Protein AF-A0A956THJ1-F1 (afdb_monomer_lite)

pLDDT: mean 78.13, std 21.38, range [30.25, 98.75]

Secondary structure (DSSP, 8-state):
--HHHHHHHHHHHHHHHHHHHHHHHHHHHHHHHHHH-GGGSTHHHHTTSPP----HHHHHHHHHHHHH----------HHHHHHHHHHHHHH-TT-HHHHHHHHHHH-HHHHHHHHHHHHHHHHHHHHHHHHHHHHHHHHHHHHHHHHHHHHHTT-----HHHHHHHHHTT--HHHHHHHHHTHHHHHHHSHHHHHHHHHHHHTT--HHHHHH--EEEEEETTEEEEEEE---HHHHHGGGGGGT-TT-TTT-TTHHHHHHHHH-TTEEEEEEE-TT--EEEEEEEEEBTTSEEEEEEEEESSTTHHHHHHHHHHHHHHHTTPEEESS--BPP-S---

Sequence (338 aa):
MDNLTRSAFHKEAFSLSLLAELKEPAAQLLSVVGELFPSTGLSRDLASLPPAVGGLEELMHLREWQGKSALPARLEPDDAGEMAYLRKLIADQPDKAELKARLARLEDPSRQERLARAAARRQAKYLVQALERERRACLELARERACQRLLARLNGPREDPRRVARLLGVGLELPPLFERLRNFANWRQQAPHNRAWLAQAAGRGLRVGAWLEGLEEKVEIAGRSLTLRVENDPWQIVEMGVPFDTCLSLEKGSCASSAVLNALEVNKRVVYGLDERGKIVVRKLLAATNSGGMLGYHTYSHLQGAELIVEEFCHRFAARCGLRPAGRGTPQQLEPIG

Structure (mmCIF, N/CA/C/O backbone):
data_AF-A0A956THJ1-F1
#
_entry.id   AF-A0A956THJ1-F1
#
loop_
_atom_site.group_PDB
_atom_site.id
_atom_site.type_symbol
_atom_site.label_atom_id
_atom_site.label_alt_id
_atom_site.label_comp_id
_atom_site.label_asym_id
_atom_site.label_entity_id
_atom_site.label_seq_id
_atom_site.pdbx_PDB_ins_code
_atom_site.Cartn_x
_atom_site.Cartn_y
_atom_site.Cartn_z
_atom_site.occupancy
_atom_site.B_iso_or_equiv
_atom_site.auth_seq_id
_atom_site.auth_comp_id
_atom_site.auth_asym_id
_atom_site.auth_atom_i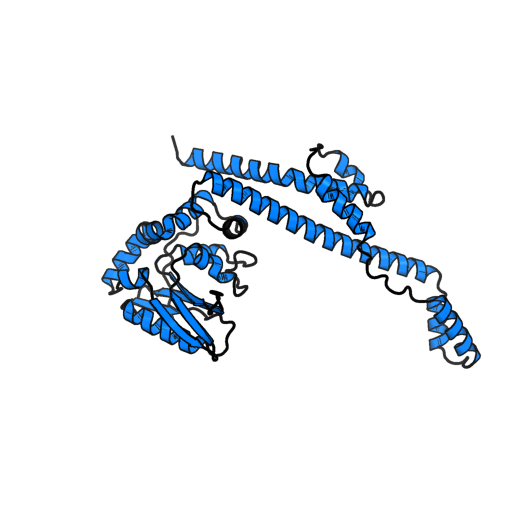d
_atom_site.pdbx_PDB_model_num
ATOM 1 N N . MET A 1 1 ? 19.744 19.100 29.371 1.00 42.16 1 MET A N 1
ATOM 2 C CA . MET A 1 1 ? 20.545 18.699 28.194 1.00 42.16 1 MET A CA 1
ATOM 3 C C . MET A 1 1 ? 19.585 18.112 27.182 1.00 42.16 1 MET A C 1
ATOM 5 O O . MET A 1 1 ? 18.996 17.071 27.447 1.00 42.16 1 MET A O 1
ATOM 9 N N . ASP A 1 2 ? 19.330 18.877 26.127 1.00 32.66 2 ASP A N 1
ATOM 10 C CA . ASP A 1 2 ? 18.110 18.809 25.324 1.00 32.66 2 ASP A CA 1
ATOM 11 C C . ASP A 1 2 ? 18.011 17.601 24.389 1.00 32.66 2 ASP A C 1
ATOM 13 O O . ASP A 1 2 ? 18.968 17.185 23.737 1.00 32.66 2 ASP A O 1
ATOM 17 N N . ASN A 1 3 ? 16.782 17.101 24.238 1.00 33.56 3 ASN A N 1
ATOM 18 C CA . ASN A 1 3 ? 16.415 16.094 23.236 1.00 33.56 3 ASN A CA 1
ATOM 19 C C . ASN A 1 3 ? 16.686 16.562 21.789 1.00 33.56 3 ASN A C 1
ATOM 21 O O . ASN A 1 3 ? 16.832 15.733 20.890 1.00 33.56 3 ASN A O 1
ATOM 25 N N . LEU A 1 4 ? 16.810 17.874 21.563 1.00 30.69 4 LEU A N 1
ATOM 26 C CA . LEU A 1 4 ? 17.129 18.468 20.262 1.00 30.69 4 LEU A CA 1
ATOM 27 C C . LEU A 1 4 ? 18.585 18.213 19.836 1.00 30.69 4 LEU A C 1
ATOM 29 O O . LEU A 1 4 ? 18.829 17.902 18.671 1.00 30.69 4 LEU A O 1
ATOM 33 N N . THR A 1 5 ? 19.546 18.243 20.766 1.00 31.42 5 THR A N 1
ATOM 34 C CA . THR A 1 5 ? 20.965 17.979 20.460 1.00 31.42 5 THR A CA 1
ATOM 35 C C . THR A 1 5 ? 21.235 16.495 20.210 1.00 31.42 5 THR A C 1
ATOM 37 O O . THR A 1 5 ? 22.048 16.165 19.351 1.00 31.42 5 THR A O 1
ATOM 40 N N . ARG A 1 6 ? 20.497 15.585 20.867 1.00 36.19 6 ARG A N 1
ATOM 41 C CA . ARG A 1 6 ? 20.539 14.141 20.551 1.00 36.19 6 ARG A CA 1
ATOM 42 C C . ARG A 1 6 ? 19.973 13.825 19.164 1.00 36.19 6 ARG A C 1
ATOM 44 O O . ARG A 1 6 ? 20.545 13.004 18.455 1.00 36.19 6 ARG A O 1
ATOM 51 N N . S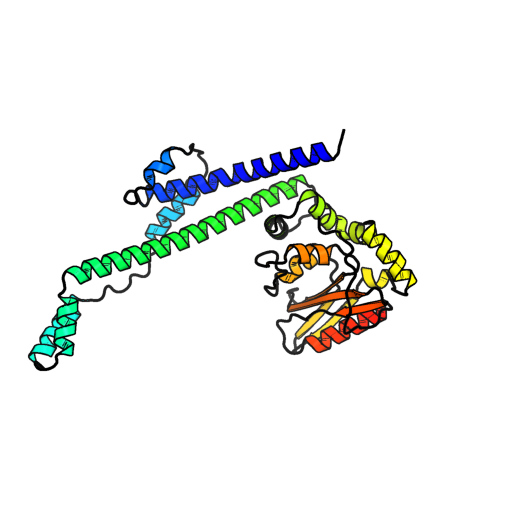ER A 1 7 ? 18.882 14.482 18.763 1.00 35.50 7 SER A N 1
ATOM 52 C CA . SER A 1 7 ? 18.264 14.276 17.444 1.00 35.50 7 SER A CA 1
ATOM 53 C C . SER A 1 7 ? 19.199 14.687 16.298 1.00 35.50 7 SER A C 1
ATOM 55 O O . SER A 1 7 ? 19.400 13.912 15.365 1.00 35.50 7 SER A O 1
ATOM 57 N N . ALA A 1 8 ? 19.855 15.849 16.404 1.00 30.25 8 ALA A N 1
ATOM 58 C CA . ALA A 1 8 ? 20.814 16.315 15.398 1.00 30.25 8 ALA A CA 1
ATOM 59 C C . ALA A 1 8 ? 22.043 15.392 15.270 1.00 30.25 8 ALA A C 1
ATOM 61 O O . ALA A 1 8 ? 22.441 15.047 14.159 1.00 30.25 8 ALA A O 1
ATOM 62 N N . PHE A 1 9 ? 22.579 14.903 16.396 1.00 32.50 9 PHE A N 1
ATOM 63 C CA . PHE A 1 9 ? 23.710 13.966 16.402 1.00 32.50 9 PHE A CA 1
ATOM 64 C C . PHE A 1 9 ? 23.361 12.617 15.755 1.00 32.50 9 PHE A C 1
ATOM 66 O O . PHE A 1 9 ? 24.166 12.038 15.026 1.00 32.50 9 PHE A O 1
ATOM 73 N N . HIS A 1 10 ? 22.141 12.118 15.979 1.00 40.22 10 HIS A N 1
ATOM 74 C CA . HIS A 1 10 ? 21.667 10.900 15.327 1.00 40.22 10 HIS A CA 1
ATOM 75 C C . HIS A 1 10 ? 21.413 11.096 13.825 1.00 40.22 10 HIS A C 1
ATOM 77 O O . HIS A 1 10 ? 21.654 10.158 13.068 1.00 40.22 10 HIS A O 1
ATOM 83 N N . LYS A 1 11 ? 20.998 12.292 13.377 1.00 39.38 11 LYS A N 1
ATOM 84 C CA . LYS A 1 11 ? 20.824 12.623 11.948 1.00 39.38 11 LYS A CA 1
ATOM 85 C C . LYS A 1 11 ? 22.144 12.579 11.177 1.00 39.38 11 LYS A C 1
ATOM 87 O O . LYS A 1 11 ? 22.208 11.927 10.135 1.00 39.38 11 LYS A O 1
ATOM 92 N N . GLU A 1 12 ? 23.198 13.212 11.693 1.00 35.94 12 GLU A N 1
ATOM 93 C CA . GLU A 1 12 ? 24.520 13.191 11.049 1.00 35.94 12 GLU A CA 1
ATOM 94 C C . GLU A 1 12 ? 25.158 11.803 11.094 1.00 35.94 12 GLU A C 1
ATOM 96 O O . GLU A 1 12 ? 25.624 11.313 10.067 1.00 35.94 12 GLU A O 1
ATOM 101 N N . ALA A 1 13 ? 25.106 11.113 12.237 1.00 40.09 13 ALA A N 1
ATOM 102 C CA . ALA A 1 13 ? 25.661 9.765 12.355 1.00 40.09 13 ALA A CA 1
ATOM 103 C C . ALA A 1 13 ? 24.935 8.743 11.456 1.00 40.09 13 ALA A C 1
ATOM 105 O O . ALA A 1 13 ? 25.578 7.870 10.872 1.00 40.09 13 ALA A O 1
ATOM 106 N N . PHE A 1 14 ? 23.610 8.860 11.302 1.00 41.25 14 PHE A N 1
ATOM 107 C CA . PHE A 1 14 ? 22.812 8.005 10.417 1.00 41.25 14 PHE A CA 1
ATOM 108 C C . PHE A 1 14 ? 23.128 8.259 8.939 1.00 41.25 14 PHE A C 1
ATOM 110 O O . PHE A 1 14 ? 23.386 7.313 8.196 1.00 41.25 14 PHE A O 1
ATOM 117 N N . SER A 1 15 ? 23.174 9.531 8.529 1.00 44.50 15 SER A N 1
ATOM 118 C CA . SER A 1 15 ? 23.486 9.912 7.148 1.00 44.50 15 SER A CA 1
ATOM 119 C C . SER A 1 15 ? 24.919 9.521 6.769 1.00 44.50 15 SER A C 1
ATOM 121 O O . SER A 1 15 ? 25.141 8.947 5.706 1.00 44.50 15 SER A O 1
ATOM 123 N N . LEU A 1 16 ? 25.893 9.717 7.667 1.00 42.22 16 LEU A N 1
ATOM 124 C CA . LEU A 1 16 ? 27.294 9.348 7.440 1.00 42.22 16 LEU A CA 1
ATOM 125 C C . LEU A 1 16 ? 27.525 7.832 7.430 1.00 42.22 16 LEU A C 1
ATOM 127 O O . LEU A 1 16 ? 28.300 7.357 6.605 1.00 42.22 16 LEU A O 1
ATOM 131 N N . SER A 1 17 ? 26.840 7.060 8.282 1.00 45.84 17 SER A N 1
ATOM 132 C CA . SER A 1 17 ? 26.933 5.592 8.272 1.00 45.84 17 SER A CA 1
ATOM 133 C C . SER A 1 17 ? 26.312 4.994 7.007 1.00 45.84 17 SER A C 1
ATOM 135 O O . SER A 1 17 ? 26.890 4.084 6.423 1.00 45.84 17 SER A O 1
ATOM 137 N N . LEU A 1 18 ? 25.168 5.519 6.552 1.00 42.56 18 LEU A N 1
ATOM 138 C CA . LEU A 1 18 ? 24.533 5.085 5.307 1.00 42.56 18 LEU A CA 1
ATOM 139 C C . LEU A 1 18 ? 25.385 5.481 4.088 1.00 42.56 18 LEU A C 1
ATOM 141 O O . LEU A 1 18 ? 25.607 4.669 3.197 1.00 42.56 18 LEU A O 1
ATOM 145 N N . LEU A 1 19 ? 25.923 6.706 4.066 1.00 43.09 19 LEU A N 1
ATOM 146 C CA . LEU A 1 19 ? 26.809 7.184 3.000 1.00 43.09 19 LEU A CA 1
ATOM 147 C C . LEU A 1 19 ? 28.144 6.429 2.954 1.00 43.09 19 LEU A C 1
ATOM 149 O O . LEU A 1 19 ? 28.651 6.184 1.863 1.00 43.09 19 LEU A O 1
ATOM 153 N N . ALA A 1 20 ? 28.717 6.045 4.098 1.00 52.34 20 ALA A N 1
ATOM 154 C CA . ALA A 1 20 ? 29.932 5.230 4.149 1.00 52.34 20 ALA A CA 1
ATOM 155 C C . ALA A 1 20 ? 29.700 3.826 3.566 1.00 52.34 20 ALA A C 1
ATOM 157 O O . ALA A 1 20 ? 30.529 3.340 2.804 1.00 52.34 20 ALA A O 1
ATOM 158 N N . GLU A 1 21 ? 28.545 3.218 3.842 1.00 48.38 21 GLU A N 1
ATOM 159 C CA . GLU A 1 21 ? 28.184 1.893 3.321 1.00 48.38 21 GLU A CA 1
ATOM 160 C C . GLU A 1 21 ? 27.757 1.914 1.842 1.00 48.38 21 GLU A C 1
ATOM 162 O O . GLU A 1 21 ? 27.889 0.911 1.147 1.00 48.38 21 GLU A O 1
ATOM 167 N N . LEU A 1 22 ? 27.289 3.058 1.331 1.00 43.38 22 LEU A N 1
ATOM 168 C CA . LEU A 1 22 ? 26.969 3.262 -0.089 1.00 43.38 22 LEU A CA 1
ATOM 169 C C . LEU A 1 22 ? 28.192 3.620 -0.951 1.00 43.38 22 LEU A C 1
ATOM 171 O O . LEU A 1 22 ? 28.144 3.454 -2.173 1.00 43.38 22 LEU A O 1
ATOM 175 N N . LYS A 1 23 ? 29.282 4.106 -0.342 1.00 50.75 23 LYS A N 1
ATOM 176 C CA . LYS A 1 23 ? 30.528 4.447 -1.050 1.00 50.75 23 LYS A CA 1
ATOM 177 C C . LYS A 1 23 ? 31.233 3.216 -1.617 1.00 50.75 23 LYS A C 1
ATOM 179 O O . LYS A 1 23 ? 31.744 3.296 -2.731 1.00 50.75 23 LYS A O 1
ATOM 184 N N . GLU A 1 24 ? 31.228 2.091 -0.905 1.00 52.62 24 GLU A N 1
ATOM 185 C CA . GLU A 1 24 ? 31.913 0.876 -1.368 1.00 52.62 24 GLU A CA 1
ATOM 186 C C . GLU A 1 24 ? 31.278 0.254 -2.627 1.00 52.62 24 GLU A C 1
ATOM 188 O O . GLU A 1 24 ? 31.999 0.085 -3.613 1.00 52.62 24 GLU A O 1
ATOM 193 N N . PRO A 1 25 ? 29.952 0.002 -2.697 1.00 49.78 25 PRO A N 1
ATOM 194 C CA . PRO A 1 25 ? 29.342 -0.588 -3.890 1.00 49.78 25 PRO A CA 1
ATOM 195 C C . PRO A 1 25 ? 29.437 0.324 -5.119 1.00 49.78 25 PRO A C 1
ATOM 197 O O . PRO A 1 25 ? 29.614 -0.154 -6.237 1.00 49.78 25 PRO A O 1
ATOM 200 N N . ALA A 1 26 ? 29.337 1.645 -4.928 1.00 47.06 26 ALA A N 1
ATOM 201 C CA . ALA A 1 26 ? 29.428 2.617 -6.016 1.00 47.06 26 ALA A CA 1
ATOM 202 C C . ALA A 1 26 ? 30.852 2.723 -6.591 1.00 47.06 26 ALA A C 1
ATOM 204 O O . ALA A 1 26 ? 31.008 2.783 -7.812 1.00 47.06 26 ALA A O 1
ATOM 205 N N . ALA A 1 27 ? 31.883 2.705 -5.738 1.00 53.19 27 ALA A N 1
ATOM 206 C CA . ALA A 1 27 ? 33.283 2.715 -6.165 1.00 53.19 27 ALA A CA 1
ATOM 207 C C . ALA A 1 27 ? 33.658 1.434 -6.931 1.00 53.19 27 ALA A C 1
ATOM 209 O O . ALA A 1 27 ? 34.326 1.501 -7.964 1.00 53.19 27 ALA A O 1
ATOM 210 N N . GLN A 1 28 ? 33.158 0.281 -6.481 1.00 53.41 28 GLN A N 1
ATOM 211 C CA . GLN A 1 28 ? 33.368 -1.011 -7.139 1.00 53.41 28 GLN A CA 1
ATOM 212 C C . GLN A 1 28 ? 32.699 -1.079 -8.527 1.00 53.41 28 GLN A C 1
ATOM 214 O O . GLN A 1 28 ? 33.332 -1.488 -9.499 1.00 53.41 28 GLN A O 1
ATOM 219 N N . LEU A 1 29 ? 31.457 -0.595 -8.662 1.00 45.62 29 LEU A N 1
ATOM 220 C CA . LEU A 1 29 ? 30.742 -0.534 -9.948 1.00 45.62 29 LEU A CA 1
ATOM 221 C C . LEU A 1 29 ? 31.434 0.397 -10.960 1.00 45.62 29 LEU A C 1
ATOM 223 O O . LEU A 1 29 ? 31.517 0.082 -12.145 1.00 45.62 29 LEU A O 1
ATOM 227 N N . LEU A 1 30 ? 31.952 1.535 -10.493 1.00 47.56 30 LEU A N 1
ATOM 228 C CA . LEU A 1 30 ? 32.649 2.520 -11.323 1.00 47.56 30 LEU A CA 1
ATOM 229 C C . LEU A 1 30 ? 34.037 2.039 -11.783 1.00 47.56 30 LEU A C 1
ATOM 231 O O . LEU A 1 30 ? 34.410 2.277 -12.932 1.00 47.56 30 LEU A O 1
ATOM 235 N N . SER A 1 31 ? 34.764 1.306 -10.933 1.00 51.78 31 SER A N 1
ATOM 236 C CA . SER A 1 31 ? 36.035 0.655 -11.285 1.00 51.78 31 SER A CA 1
ATOM 237 C C . SER A 1 31 ? 35.856 -0.385 -12.400 1.00 51.78 31 SER A C 1
ATOM 239 O O . SER A 1 31 ? 36.594 -0.357 -13.383 1.00 51.78 31 SER A O 1
ATOM 241 N N . VAL A 1 32 ? 34.815 -1.221 -12.325 1.00 50.84 32 VAL A N 1
ATOM 242 C CA . VAL A 1 32 ? 34.511 -2.232 -13.356 1.00 50.84 32 VAL A CA 1
ATOM 243 C C . VAL A 1 32 ? 34.120 -1.592 -14.692 1.00 50.84 32 VAL A C 1
ATOM 245 O O . VAL A 1 32 ? 34.532 -2.060 -15.753 1.00 50.84 32 VAL A O 1
ATOM 248 N N . VAL A 1 33 ? 33.366 -0.490 -14.671 1.00 45.00 33 VAL A N 1
ATOM 249 C CA . VAL A 1 33 ? 33.020 0.262 -15.892 1.00 45.00 33 VAL A CA 1
ATOM 250 C C . VAL A 1 33 ? 34.262 0.886 -16.541 1.00 45.00 33 VAL A C 1
ATOM 252 O O . VAL A 1 33 ? 34.370 0.878 -17.769 1.00 45.00 33 VAL A O 1
ATOM 255 N N . GLY A 1 34 ? 35.213 1.376 -15.738 1.00 48.91 34 GLY A N 1
ATOM 256 C CA . GLY A 1 34 ? 36.492 1.903 -16.221 1.00 48.91 34 GLY A CA 1
ATOM 257 C C . GLY A 1 34 ? 37.376 0.848 -16.891 1.00 48.91 34 GLY A C 1
ATOM 258 O O . GLY A 1 34 ? 37.980 1.126 -17.926 1.00 48.91 34 GLY A O 1
ATOM 259 N N . GLU A 1 35 ? 37.411 -0.370 -16.348 1.00 51.00 35 GLU A N 1
ATOM 260 C CA . GLU A 1 35 ? 38.193 -1.485 -16.901 1.00 51.00 35 GLU A CA 1
ATOM 261 C C . GLU A 1 35 ? 37.576 -2.089 -18.171 1.00 51.00 35 GLU A C 1
ATOM 263 O O . GLU A 1 35 ? 38.300 -2.500 -19.078 1.00 51.00 35 GLU A O 1
ATOM 268 N N . LEU A 1 36 ? 36.244 -2.125 -18.273 1.00 41.12 36 LEU A N 1
ATOM 269 C CA . LEU A 1 36 ? 35.541 -2.724 -19.413 1.00 41.12 36 LEU A CA 1
ATOM 270 C C . LEU A 1 36 ? 35.505 -1.831 -20.668 1.00 41.12 36 LEU A C 1
ATOM 272 O O . LEU A 1 36 ? 35.297 -2.350 -21.766 1.00 41.12 36 LEU A O 1
ATOM 276 N N . PHE A 1 37 ? 35.708 -0.512 -20.541 1.00 44.06 37 PHE A N 1
ATOM 277 C CA . PHE A 1 37 ? 35.577 0.444 -21.656 1.00 44.06 37 PHE A CA 1
ATOM 278 C C . PHE A 1 37 ? 36.691 1.513 -21.698 1.00 44.06 37 PHE A C 1
ATOM 280 O O . PHE A 1 37 ? 36.402 2.717 -21.639 1.00 44.06 37 PHE A O 1
ATOM 287 N N . PRO A 1 38 ? 37.966 1.112 -21.882 1.00 45.28 38 PRO A N 1
ATOM 288 C CA . PRO A 1 38 ? 39.120 2.019 -21.818 1.00 45.28 38 PRO A CA 1
ATOM 289 C C . PRO A 1 38 ? 39.103 3.136 -22.880 1.00 45.28 38 PRO A C 1
ATOM 291 O O . PRO A 1 38 ? 39.713 4.185 -22.691 1.00 45.28 38 PRO A O 1
ATOM 294 N N . SER A 1 39 ? 38.364 2.963 -23.982 1.00 37.94 39 SER A N 1
ATOM 295 C CA . SER A 1 39 ? 38.308 3.906 -25.110 1.00 37.94 39 SER A CA 1
ATOM 296 C C . SER A 1 39 ? 37.281 5.040 -24.967 1.00 37.94 39 SER A C 1
ATOM 298 O O . SER A 1 39 ? 37.132 5.839 -25.888 1.00 37.94 39 SER A O 1
ATOM 300 N N . THR A 1 40 ? 36.544 5.122 -23.854 1.00 43.44 40 THR A N 1
ATOM 301 C CA . THR A 1 40 ? 35.473 6.126 -23.661 1.00 43.44 40 THR A CA 1
ATOM 302 C C . THR A 1 40 ? 35.937 7.427 -22.991 1.00 43.44 40 THR A C 1
ATOM 304 O O . THR A 1 40 ? 35.144 8.352 -22.852 1.00 43.44 40 THR A O 1
ATOM 307 N N . GLY A 1 41 ? 37.207 7.530 -22.577 1.00 39.12 41 GLY A N 1
ATOM 308 C CA . GLY A 1 41 ? 37.754 8.722 -21.907 1.00 39.12 41 GLY A CA 1
ATOM 309 C C . GLY A 1 41 ? 37.363 8.886 -20.427 1.00 39.12 41 GLY A C 1
ATOM 310 O O . GLY A 1 41 ? 37.910 9.754 -19.755 1.00 39.12 41 GLY A O 1
ATOM 311 N N . LEU A 1 42 ? 36.504 8.011 -19.889 1.00 38.03 42 LEU A N 1
ATOM 312 C CA . LEU A 1 42 ? 36.042 7.999 -18.487 1.00 38.03 42 LEU A CA 1
ATOM 313 C C . LEU A 1 42 ? 37.122 7.589 -17.463 1.00 38.03 42 LEU A C 1
ATOM 315 O O . LEU A 1 42 ? 36.924 7.714 -16.259 1.00 38.03 42 LEU A O 1
ATOM 319 N N . SER A 1 43 ? 38.286 7.127 -17.929 1.00 39.56 43 SER A N 1
ATOM 320 C CA . SER A 1 43 ? 39.408 6.671 -17.095 1.00 39.56 43 SER A CA 1
ATOM 321 C C . SER A 1 43 ? 40.015 7.779 -16.218 1.00 39.56 43 SER A C 1
ATOM 323 O O . SER A 1 43 ? 40.533 7.481 -15.142 1.00 39.56 43 SER A O 1
ATOM 325 N N . ARG A 1 44 ? 39.949 9.049 -16.642 1.00 39.94 44 ARG A N 1
ATOM 326 C CA . ARG A 1 44 ? 40.620 10.163 -15.948 1.00 39.94 44 ARG A CA 1
ATOM 327 C C . ARG A 1 44 ? 39.919 10.604 -14.662 1.00 39.94 44 ARG A C 1
ATOM 329 O O . ARG A 1 44 ? 40.605 10.996 -13.724 1.00 39.94 44 ARG A O 1
ATOM 336 N N . ASP A 1 45 ? 38.596 10.475 -14.594 1.00 39.91 45 ASP A N 1
ATOM 337 C CA . ASP A 1 45 ? 37.816 10.872 -13.411 1.00 39.91 45 ASP A CA 1
ATOM 338 C C . ASP A 1 45 ? 37.863 9.806 -12.296 1.00 39.91 45 ASP A C 1
ATOM 340 O O . ASP A 1 45 ? 37.694 10.113 -11.115 1.00 39.91 45 ASP A O 1
ATOM 344 N N . LEU A 1 46 ? 38.177 8.555 -12.655 1.00 36.34 46 LEU A N 1
ATOM 345 C CA . LEU A 1 46 ? 38.192 7.394 -11.755 1.00 36.34 46 LEU A CA 1
ATOM 346 C C . LEU A 1 46 ? 39.458 7.278 -10.888 1.00 36.34 46 LEU A C 1
ATOM 348 O O . LEU A 1 46 ? 39.411 6.655 -9.831 1.00 36.34 46 LEU A O 1
ATOM 352 N N . ALA A 1 47 ? 40.570 7.910 -11.279 1.00 38.53 47 ALA A N 1
ATOM 353 C CA . ALA A 1 47 ? 41.855 7.837 -10.567 1.00 38.53 47 ALA A CA 1
ATOM 354 C C . ALA A 1 47 ? 41.875 8.559 -9.199 1.00 38.53 47 ALA A C 1
ATOM 356 O O . ALA A 1 47 ? 42.883 8.522 -8.496 1.00 38.53 47 ALA A O 1
ATOM 357 N N . SER A 1 48 ? 40.781 9.229 -8.822 1.00 42.12 48 SER A N 1
ATOM 358 C CA . SER A 1 48 ? 40.664 10.029 -7.594 1.00 42.12 48 SER A CA 1
ATOM 359 C C . SER A 1 48 ? 39.926 9.331 -6.442 1.00 42.12 48 SER A C 1
ATOM 361 O O . SER A 1 48 ? 39.844 9.887 -5.346 1.00 42.12 48 SER A O 1
ATOM 363 N N . LEU A 1 49 ? 39.392 8.123 -6.657 1.00 34.06 49 LEU A N 1
ATOM 364 C CA . LEU A 1 49 ? 38.649 7.386 -5.633 1.00 34.06 49 LEU A CA 1
ATOM 365 C C . LEU A 1 49 ? 39.571 6.394 -4.897 1.00 34.06 49 LEU A C 1
ATOM 367 O O . LEU A 1 49 ? 40.286 5.632 -5.548 1.00 34.06 49 LEU A O 1
ATOM 371 N N . PRO A 1 50 ? 39.583 6.383 -3.550 1.00 34.88 50 PRO A N 1
ATOM 372 C CA . PRO A 1 50 ? 40.458 5.501 -2.786 1.00 34.88 50 PRO A CA 1
ATOM 373 C C . PRO A 1 50 ? 40.018 4.030 -2.901 1.00 34.88 50 PRO A C 1
ATOM 375 O O . PRO A 1 50 ? 38.815 3.756 -2.946 1.00 34.88 50 PRO A O 1
ATOM 378 N N . PRO A 1 51 ? 40.965 3.072 -2.910 1.00 36.59 51 PRO A N 1
ATOM 379 C CA . PRO A 1 51 ? 40.644 1.657 -3.011 1.00 36.59 51 PRO A CA 1
ATOM 380 C C . PRO A 1 51 ? 40.181 1.126 -1.649 1.00 36.59 51 PRO A C 1
ATOM 382 O O . PRO A 1 51 ? 40.880 1.280 -0.649 1.00 36.59 51 PRO A O 1
ATOM 385 N N . ALA A 1 52 ? 39.032 0.453 -1.613 1.00 38.00 52 ALA A N 1
ATOM 386 C CA . ALA A 1 52 ? 38.645 -0.405 -0.498 1.00 38.00 52 ALA A CA 1
ATOM 387 C C . ALA A 1 52 ? 38.383 -1.819 -1.031 1.00 38.00 52 ALA A C 1
ATOM 389 O O . ALA A 1 52 ? 37.555 -2.042 -1.917 1.00 38.00 52 ALA A O 1
ATOM 390 N N . VAL A 1 53 ? 39.190 -2.752 -0.532 1.00 44.00 53 VAL A N 1
ATOM 391 C CA . VAL A 1 53 ? 39.256 -4.159 -0.923 1.00 44.00 53 VAL A CA 1
ATOM 392 C C . VAL A 1 53 ? 38.212 -4.936 -0.123 1.00 44.00 53 VAL A C 1
ATOM 394 O O . VAL A 1 53 ? 38.328 -5.042 1.093 1.00 44.00 53 VAL A O 1
ATOM 397 N N . GLY A 1 54 ? 37.219 -5.504 -0.808 1.00 39.44 54 GLY A N 1
ATOM 398 C CA . GLY A 1 54 ? 36.237 -6.413 -0.211 1.00 39.44 54 GLY A CA 1
ATOM 399 C C . GLY A 1 54 ? 34.999 -6.563 -1.093 1.00 39.44 54 GLY A C 1
ATOM 400 O O . GLY A 1 54 ? 34.058 -5.792 -0.965 1.00 39.44 54 GLY A O 1
ATOM 401 N N . GLY A 1 55 ? 35.014 -7.519 -2.026 1.00 39.62 55 GLY A N 1
ATOM 402 C CA . GLY A 1 55 ? 33.886 -7.768 -2.946 1.00 39.62 55 GLY A CA 1
ATOM 403 C C . GLY A 1 55 ? 34.262 -8.318 -4.328 1.00 39.62 55 GLY A C 1
ATOM 404 O O . GLY A 1 55 ? 33.396 -8.501 -5.179 1.00 39.62 55 GLY A O 1
ATOM 405 N N . LEU A 1 56 ? 35.548 -8.594 -4.574 1.00 38.12 56 LEU A N 1
ATOM 406 C CA . LEU A 1 56 ? 36.050 -9.062 -5.873 1.00 38.12 56 LEU A CA 1
ATOM 407 C C . LEU A 1 56 ? 35.440 -10.403 -6.326 1.00 38.12 56 LEU A C 1
ATOM 409 O O . LEU A 1 56 ? 35.269 -10.602 -7.525 1.00 38.12 56 LEU A O 1
ATOM 413 N N . GLU A 1 57 ? 35.044 -11.288 -5.408 1.00 45.12 57 GLU A N 1
ATOM 414 C CA . GLU A 1 57 ? 34.469 -12.598 -5.760 1.00 45.12 57 GLU A CA 1
ATOM 415 C C . GLU A 1 57 ? 33.057 -12.502 -6.375 1.00 45.12 57 GLU A C 1
ATOM 417 O O . GLU A 1 57 ? 32.748 -13.248 -7.301 1.00 45.12 57 GLU A O 1
ATOM 422 N N . GLU A 1 58 ? 32.224 -11.532 -5.970 1.00 44.91 58 GLU A N 1
ATOM 423 C CA . GLU A 1 58 ? 30.882 -11.335 -6.556 1.00 44.91 58 GLU A CA 1
ATOM 424 C C . GLU A 1 58 ? 30.941 -10.624 -7.925 1.00 44.91 58 GLU A C 1
ATOM 426 O O . GLU A 1 58 ? 30.127 -10.899 -8.808 1.00 44.91 58 GLU A O 1
ATOM 431 N N . LEU A 1 59 ? 31.952 -9.777 -8.163 1.00 41.78 59 LEU A N 1
ATOM 432 C CA . LEU A 1 59 ? 32.195 -9.140 -9.467 1.00 41.78 59 LEU A CA 1
ATOM 433 C C . LEU A 1 59 ? 32.858 -10.080 -10.487 1.00 41.78 59 LEU A C 1
ATOM 435 O O . LEU A 1 59 ? 32.646 -9.931 -11.693 1.00 41.78 59 LEU A O 1
ATOM 439 N N . MET A 1 60 ? 33.616 -11.085 -10.040 1.00 45.47 60 MET A N 1
ATOM 440 C CA . MET A 1 60 ? 34.175 -12.107 -10.933 1.00 45.47 60 MET A CA 1
ATOM 441 C C . MET A 1 60 ? 33.084 -12.919 -11.650 1.00 45.47 60 MET A C 1
ATOM 443 O O . MET A 1 60 ? 33.269 -13.283 -12.814 1.00 45.47 60 MET A O 1
ATOM 447 N N . HIS A 1 61 ? 31.903 -13.088 -11.045 1.00 44.91 61 HIS A N 1
ATOM 448 C CA . HIS A 1 61 ? 30.756 -13.711 -11.712 1.00 44.91 61 HIS A CA 1
ATOM 449 C C . HIS A 1 61 ? 30.184 -12.879 -12.875 1.00 44.91 61 HIS A C 1
ATOM 451 O O . HIS A 1 61 ? 29.665 -13.457 -13.830 1.00 44.91 61 HIS A O 1
ATOM 457 N N . LEU A 1 62 ? 30.334 -11.547 -12.887 1.00 41.22 62 LEU A N 1
ATOM 458 C CA . LEU A 1 62 ? 29.986 -10.716 -14.055 1.00 41.22 62 LEU A CA 1
ATOM 459 C C . LEU A 1 62 ? 30.967 -10.921 -15.221 1.00 41.22 62 LEU A C 1
ATOM 461 O O . LEU A 1 62 ? 30.571 -10.847 -16.387 1.00 41.22 62 LEU A O 1
ATOM 465 N N . ARG A 1 63 ? 32.231 -11.244 -14.920 1.00 44.12 63 ARG A N 1
ATOM 466 C CA . ARG A 1 63 ? 33.239 -11.638 -15.917 1.00 44.12 63 ARG A CA 1
ATOM 467 C C . ARG A 1 63 ? 32.928 -13.016 -16.507 1.00 44.12 63 ARG A C 1
ATOM 469 O O . ARG A 1 63 ? 33.018 -13.199 -17.716 1.00 44.12 63 ARG A O 1
ATOM 476 N N . GLU A 1 64 ? 32.469 -13.958 -15.685 1.00 44.62 64 GLU A N 1
ATOM 477 C CA . GLU A 1 64 ? 31.952 -15.250 -16.160 1.00 44.62 64 GLU A CA 1
ATOM 478 C C . GLU A 1 64 ? 30.630 -15.114 -16.933 1.00 44.62 64 GLU A C 1
ATOM 480 O O . GLU A 1 64 ? 30.377 -15.875 -17.872 1.00 44.62 64 GLU A O 1
ATOM 485 N N . TRP A 1 65 ? 29.802 -14.114 -16.607 1.00 44.28 65 TRP A N 1
ATOM 486 C CA . TRP A 1 65 ? 28.583 -13.798 -17.354 1.00 44.28 65 TRP A CA 1
ATOM 487 C C . TRP A 1 65 ? 28.884 -13.322 -18.781 1.00 44.28 65 TRP A C 1
ATOM 489 O O . TRP A 1 65 ? 28.121 -13.651 -19.684 1.00 44.28 65 TRP A O 1
ATOM 499 N N . GLN A 1 66 ? 30.023 -12.665 -19.044 1.00 47.50 66 GLN A N 1
ATOM 500 C CA . GLN A 1 66 ? 30.469 -12.380 -20.420 1.00 47.50 66 GLN A CA 1
ATOM 501 C C . GLN A 1 66 ? 30.775 -13.651 -21.231 1.00 47.50 66 GLN A C 1
ATOM 503 O O . GLN A 1 66 ? 30.674 -13.627 -22.454 1.00 47.50 66 GLN A O 1
ATOM 508 N N . GLY A 1 67 ? 31.087 -14.770 -20.568 1.00 45.62 67 GLY A N 1
ATOM 509 C CA . GLY A 1 67 ? 31.281 -16.068 -21.218 1.00 45.62 67 GLY A CA 1
ATOM 510 C C . GLY A 1 67 ? 29.989 -16.854 -21.475 1.00 45.62 67 GLY A C 1
ATOM 511 O O . GLY A 1 67 ? 30.003 -17.787 -22.274 1.00 45.62 67 GLY A O 1
ATOM 512 N N . LYS A 1 68 ? 28.872 -16.509 -20.812 1.00 43.78 68 LYS A N 1
ATOM 513 C CA . LYS A 1 68 ? 27.605 -17.278 -20.863 1.00 43.78 68 LYS A CA 1
ATOM 514 C C . LYS A 1 68 ? 26.390 -16.482 -21.344 1.00 43.78 68 LYS A C 1
ATOM 516 O O . LYS A 1 68 ? 25.431 -17.073 -21.833 1.00 43.78 68 LYS A O 1
ATOM 521 N N . SER A 1 69 ? 26.418 -15.157 -21.250 1.00 44.56 69 SER A N 1
ATOM 522 C CA . SER A 1 69 ? 25.428 -14.268 -21.850 1.00 44.56 69 SER A CA 1
ATOM 523 C C . SER A 1 69 ? 25.817 -14.038 -23.300 1.00 44.56 69 SER A C 1
ATOM 525 O O . SER A 1 69 ? 26.332 -12.987 -23.684 1.00 44.56 69 SER A O 1
ATOM 527 N N . ALA A 1 70 ? 25.586 -15.060 -24.122 1.00 47.56 70 ALA A N 1
ATOM 528 C CA . ALA A 1 70 ? 25.405 -14.827 -25.536 1.00 47.56 70 ALA A CA 1
ATOM 529 C C . ALA A 1 70 ? 24.218 -13.862 -25.650 1.00 47.56 70 ALA A C 1
ATOM 531 O O . ALA A 1 70 ? 23.058 -14.277 -25.600 1.00 47.56 70 ALA A O 1
ATOM 532 N N . LEU A 1 71 ? 24.503 -12.557 -25.764 1.00 49.75 71 LEU A N 1
ATOM 533 C CA . LEU A 1 71 ? 23.601 -11.633 -26.445 1.00 49.75 71 LEU A CA 1
ATOM 534 C C . LEU A 1 71 ? 23.078 -12.420 -27.643 1.00 49.75 71 LEU A C 1
ATOM 536 O O . LEU A 1 71 ? 23.926 -12.938 -28.375 1.00 49.75 71 LEU A O 1
ATOM 540 N N . PRO A 1 72 ? 21.752 -12.615 -27.789 1.00 47.22 72 PRO A N 1
ATOM 541 C CA . PRO A 1 72 ? 21.222 -13.502 -28.810 1.00 47.22 72 PRO A CA 1
ATOM 542 C C . PRO A 1 72 ? 21.885 -13.092 -30.108 1.00 47.22 72 PRO A C 1
ATOM 544 O O . PRO A 1 72 ? 21.722 -11.941 -30.524 1.00 47.22 72 PRO A O 1
ATOM 547 N N . ALA A 1 73 ? 22.724 -13.985 -30.642 1.00 47.91 73 ALA A N 1
ATOM 548 C CA . ALA A 1 73 ? 23.467 -13.736 -31.856 1.00 47.91 73 ALA A CA 1
ATOM 549 C C . ALA A 1 73 ? 22.394 -13.481 -32.899 1.00 47.91 73 ALA A C 1
ATOM 551 O O . ALA A 1 73 ? 21.715 -14.401 -33.359 1.00 47.91 73 ALA A O 1
ATOM 552 N N . ARG A 1 74 ? 22.123 -12.204 -33.170 1.00 53.41 74 ARG A N 1
ATOM 553 C CA . ARG A 1 74 ? 21.260 -11.858 -34.278 1.00 53.41 74 ARG A CA 1
ATOM 554 C C . ARG A 1 74 ? 22.007 -12.421 -35.464 1.00 53.41 74 ARG A C 1
ATOM 556 O O . ARG A 1 74 ? 23.167 -12.068 -35.641 1.00 53.41 74 ARG A O 1
ATOM 563 N N . LEU A 1 75 ? 21.349 -13.335 -36.177 1.00 50.06 75 LEU A N 1
ATOM 564 C CA . LEU A 1 75 ? 21.769 -13.798 -37.490 1.00 50.06 75 LEU A CA 1
ATOM 565 C C . LEU A 1 75 ? 22.243 -12.554 -38.234 1.00 50.06 75 LEU A C 1
ATOM 567 O O . LEU A 1 75 ? 21.423 -11.680 -38.538 1.00 50.06 75 LEU A O 1
ATOM 571 N N . GLU A 1 76 ? 23.560 -12.411 -38.380 1.00 60.84 76 GLU A N 1
ATOM 572 C CA . GLU A 1 76 ? 24.119 -11.351 -39.201 1.00 60.84 76 GLU A CA 1
ATOM 573 C C . GLU A 1 76 ? 23.443 -11.520 -40.562 1.00 60.84 76 GLU A C 1
ATOM 575 O O . GLU A 1 76 ? 23.395 -12.649 -41.067 1.00 60.84 76 GLU A O 1
ATOM 580 N N . PRO A 1 77 ? 22.790 -10.477 -41.101 1.00 66.06 77 PRO A N 1
ATOM 581 C CA . PRO A 1 77 ? 22.164 -10.597 -42.403 1.00 66.06 77 PRO A CA 1
ATOM 582 C C . PRO A 1 77 ? 23.234 -11.076 -43.384 1.00 66.06 77 PRO A C 1
ATOM 584 O O . PRO A 1 77 ? 24.315 -10.490 -43.454 1.00 66.06 77 PRO A O 1
ATOM 587 N N . ASP A 1 78 ? 22.954 -12.177 -44.086 1.00 84.31 78 ASP A N 1
ATOM 588 C CA . ASP A 1 78 ? 23.837 -12.719 -45.118 1.00 84.31 78 ASP A CA 1
ATOM 589 C C . ASP A 1 78 ? 23.803 -11.783 -46.329 1.00 84.31 78 ASP A C 1
ATOM 591 O O . ASP A 1 78 ? 23.171 -12.044 -47.353 1.00 84.31 78 ASP A O 1
ATOM 595 N N . ASP A 1 79 ? 24.449 -10.631 -46.168 1.00 86.62 79 ASP A N 1
ATOM 596 C CA . ASP A 1 79 ? 24.524 -9.585 -47.174 1.00 86.62 79 ASP A CA 1
ATOM 597 C C . ASP A 1 79 ? 25.172 -10.135 -48.448 1.00 86.62 79 ASP A C 1
ATOM 599 O O . ASP A 1 79 ? 24.801 -9.736 -49.548 1.00 86.62 79 ASP A O 1
ATOM 603 N N . ALA A 1 80 ? 26.114 -11.077 -48.319 1.00 86.94 80 ALA A N 1
ATOM 604 C CA . ALA A 1 80 ? 26.750 -11.733 -49.453 1.00 86.94 80 ALA A CA 1
ATOM 605 C C . ALA A 1 80 ? 25.742 -12.578 -50.248 1.00 86.94 80 ALA A C 1
ATOM 607 O O . ALA A 1 80 ? 25.649 -12.425 -51.471 1.00 86.94 80 ALA A O 1
ATOM 608 N N . GLY A 1 81 ? 24.951 -13.410 -49.565 1.00 91.81 81 GLY A N 1
ATOM 609 C CA . GLY A 1 81 ? 23.869 -14.185 -50.167 1.00 91.81 81 GLY A CA 1
ATOM 610 C C . GLY A 1 81 ? 22.777 -13.304 -50.777 1.00 91.81 81 GLY A C 1
ATOM 611 O O . GLY A 1 81 ? 22.352 -13.539 -51.911 1.00 91.81 81 GLY A O 1
ATOM 612 N N . GLU A 1 82 ? 22.370 -12.237 -50.084 1.00 92.44 82 GLU A N 1
ATOM 613 C CA . GLU A 1 82 ? 21.373 -11.287 -50.586 1.00 92.44 82 GLU A CA 1
ATOM 614 C C . GLU A 1 82 ? 21.880 -10.528 -51.823 1.00 92.44 82 GLU A C 1
ATOM 616 O O . GLU A 1 82 ? 21.161 -10.419 -52.818 1.00 92.44 82 GLU A O 1
ATOM 621 N N . MET A 1 83 ? 23.127 -10.047 -51.814 1.00 93.62 83 MET A N 1
ATOM 622 C CA . MET A 1 83 ? 23.734 -9.384 -52.973 1.00 93.62 83 MET A CA 1
ATOM 623 C C . MET A 1 83 ? 23.838 -10.327 -54.176 1.00 93.62 83 MET A C 1
ATOM 625 O O . MET A 1 83 ? 23.505 -9.926 -55.293 1.00 93.62 83 MET A O 1
ATOM 629 N N . ALA A 1 84 ? 24.267 -11.577 -53.970 1.00 94.50 84 ALA A N 1
ATOM 630 C CA . ALA A 1 84 ? 24.352 -12.575 -55.036 1.00 94.50 84 ALA A CA 1
ATOM 631 C C . ALA A 1 84 ? 22.974 -12.860 -55.654 1.00 94.50 84 ALA A C 1
ATOM 633 O O . ALA A 1 84 ? 22.825 -12.883 -56.879 1.00 94.50 84 ALA A O 1
ATOM 634 N N . TYR A 1 85 ? 21.950 -12.997 -54.810 1.00 95.44 85 TYR A N 1
ATOM 635 C CA . TYR A 1 85 ? 20.566 -13.174 -55.234 1.00 95.44 85 TYR A CA 1
ATOM 636 C C . TYR A 1 85 ? 20.039 -11.970 -56.028 1.00 95.44 85 TYR A C 1
ATOM 638 O O . TYR A 1 85 ? 19.457 -12.144 -57.100 1.00 95.44 85 TYR A O 1
ATOM 646 N N . LEU A 1 86 ? 20.287 -10.745 -55.555 1.00 95.25 86 LEU A N 1
ATOM 647 C CA . LEU A 1 86 ? 19.844 -9.523 -56.229 1.00 95.25 86 LEU A CA 1
ATOM 648 C C . LEU A 1 86 ? 20.530 -9.319 -57.581 1.00 95.25 86 LEU A C 1
ATOM 650 O O . LEU A 1 86 ? 19.862 -8.929 -58.536 1.00 95.25 86 LEU A O 1
ATOM 654 N N . ARG A 1 87 ? 21.828 -9.621 -57.696 1.00 96.75 87 ARG A N 1
ATOM 655 C CA . ARG A 1 87 ? 22.547 -9.565 -58.979 1.00 96.75 87 ARG A CA 1
ATOM 656 C C . ARG A 1 87 ? 21.942 -10.520 -60.005 1.00 96.75 87 ARG A C 1
ATOM 658 O O . ARG A 1 87 ? 21.721 -10.111 -61.142 1.00 96.75 87 ARG A O 1
ATOM 665 N N . LYS A 1 88 ? 21.612 -11.751 -59.594 1.00 97.06 88 LYS A N 1
ATOM 666 C CA . LYS A 1 88 ? 20.918 -12.726 -60.451 1.00 97.06 88 LYS A CA 1
ATOM 667 C C . LYS A 1 88 ? 19.556 -12.195 -60.912 1.00 97.06 88 LYS A C 1
ATOM 669 O O . LYS A 1 88 ? 19.270 -12.166 -62.100 1.00 97.06 88 LYS A O 1
ATOM 674 N N . LEU A 1 89 ? 18.754 -11.693 -59.978 1.00 96.50 89 LEU A N 1
ATOM 675 C CA . LEU A 1 89 ? 17.433 -11.127 -60.258 1.00 96.50 89 LEU A CA 1
ATOM 676 C C . LEU A 1 89 ? 17.461 -9.918 -61.201 1.00 96.50 89 LEU A C 1
ATOM 678 O O . LEU A 1 89 ? 16.562 -9.769 -62.022 1.00 96.50 89 LEU A O 1
ATOM 682 N N . ILE A 1 90 ? 18.468 -9.049 -61.084 1.00 97.38 90 ILE A N 1
ATOM 683 C CA . ILE A 1 90 ? 18.643 -7.889 -61.970 1.00 97.38 90 ILE A CA 1
ATOM 684 C C . ILE A 1 90 ? 19.050 -8.331 -63.378 1.00 97.38 90 ILE A C 1
ATOM 686 O O . ILE A 1 90 ? 18.610 -7.708 -64.341 1.00 97.38 90 ILE A O 1
ATOM 690 N N . ALA A 1 91 ? 19.855 -9.392 -63.508 1.00 96.38 91 ALA A N 1
ATOM 691 C CA . ALA A 1 91 ? 20.199 -9.961 -64.810 1.00 96.38 91 ALA A CA 1
ATOM 692 C C . ALA A 1 91 ? 18.952 -10.495 -65.533 1.00 96.38 91 ALA A C 1
ATOM 694 O O . ALA A 1 91 ? 18.782 -10.240 -66.723 1.00 96.38 91 ALA A O 1
ATOM 695 N N . ASP A 1 92 ? 18.053 -11.151 -64.795 1.00 96.75 92 ASP A N 1
ATOM 696 C CA . ASP A 1 92 ? 16.790 -11.661 -65.337 1.00 96.75 92 ASP A CA 1
ATOM 697 C C . ASP A 1 92 ? 15.758 -10.540 -65.592 1.00 96.75 92 ASP A C 1
ATOM 699 O O . ASP A 1 92 ? 14.875 -10.681 -66.437 1.00 96.75 92 ASP A O 1
ATOM 703 N N . GLN A 1 93 ? 15.816 -9.436 -64.834 1.00 96.50 93 GLN A N 1
ATOM 704 C CA . GLN A 1 93 ? 14.806 -8.364 -64.830 1.00 96.50 93 GLN A CA 1
ATOM 705 C C . GLN A 1 93 ? 15.456 -6.965 -64.754 1.00 96.50 93 GLN A C 1
ATOM 707 O O . GLN A 1 93 ? 15.368 -6.288 -63.720 1.00 96.50 93 GLN A O 1
ATOM 712 N N . PRO A 1 94 ? 16.090 -6.487 -65.842 1.00 93.81 94 PRO A N 1
ATOM 713 C CA . PRO A 1 94 ? 16.925 -5.284 -65.819 1.00 93.81 94 PRO A CA 1
ATOM 714 C C . PRO A 1 94 ? 16.147 -3.983 -65.575 1.00 93.81 94 PRO A C 1
ATOM 716 O O . PRO A 1 94 ? 16.709 -3.036 -65.020 1.00 93.81 94 PRO A O 1
ATOM 719 N N . ASP A 1 95 ? 14.863 -3.920 -65.923 1.00 96.19 95 ASP A N 1
ATOM 720 C CA . ASP A 1 95 ? 14.062 -2.690 -65.812 1.00 96.19 95 ASP A CA 1
ATOM 721 C C . ASP A 1 95 ? 13.533 -2.427 -64.391 1.00 96.19 95 ASP A C 1
ATOM 723 O O . ASP A 1 95 ? 12.967 -1.370 -64.104 1.00 96.19 95 ASP A O 1
ATOM 727 N N . LYS A 1 96 ? 13.755 -3.353 -63.449 1.00 96.62 96 LYS A N 1
ATOM 728 C CA . LYS A 1 96 ? 13.314 -3.198 -62.057 1.00 96.62 96 LYS A CA 1
ATOM 729 C C . LYS A 1 96 ? 14.242 -2.281 -61.259 1.00 96.62 96 LYS A C 1
ATOM 731 O O . LYS A 1 96 ? 15.154 -2.731 -60.561 1.00 96.62 96 LYS A O 1
ATOM 736 N N . ALA A 1 97 ? 13.951 -0.982 -61.303 1.00 95.19 97 ALA A N 1
ATOM 737 C CA . ALA A 1 97 ? 14.674 0.060 -60.569 1.00 95.19 97 ALA A CA 1
ATOM 738 C C . ALA A 1 97 ? 14.801 -0.218 -59.055 1.00 95.19 97 ALA A C 1
ATOM 740 O O . ALA A 1 97 ? 15.839 0.066 -58.457 1.00 95.19 97 ALA A O 1
ATOM 741 N N . GLU A 1 98 ? 13.791 -0.835 -58.435 1.00 95.81 98 GLU A N 1
ATOM 742 C CA . GLU A 1 98 ? 13.795 -1.165 -57.002 1.00 95.81 98 GLU A CA 1
ATOM 743 C C . GLU A 1 98 ? 14.895 -2.164 -56.609 1.00 95.81 98 GLU A C 1
ATOM 745 O O . GLU A 1 98 ? 15.523 -2.012 -55.557 1.00 95.81 98 GLU A O 1
ATOM 750 N N . LEU A 1 99 ? 15.166 -3.163 -57.461 1.00 95.31 99 LEU A N 1
ATOM 751 C CA . LEU A 1 99 ? 16.200 -4.173 -57.215 1.00 95.31 99 LEU A CA 1
ATOM 752 C C . LEU A 1 99 ? 17.595 -3.552 -57.293 1.00 95.31 99 LEU A C 1
ATOM 754 O O . LEU A 1 99 ? 18.420 -3.775 -56.407 1.00 95.31 99 LEU A O 1
ATOM 758 N N . LYS A 1 100 ? 17.825 -2.702 -58.301 1.00 95.94 100 LYS A N 1
ATOM 759 C CA . LYS A 1 100 ? 19.070 -1.938 -58.469 1.00 95.94 100 LYS A CA 1
ATOM 760 C C . LYS A 1 100 ? 19.314 -0.999 -57.288 1.00 95.94 100 LYS A C 1
ATOM 762 O O . LYS A 1 100 ? 20.411 -0.979 -56.740 1.00 95.94 100 LYS A O 1
ATOM 767 N N . ALA A 1 101 ? 18.283 -0.282 -56.837 1.00 94.81 101 ALA A N 1
ATOM 768 C CA . ALA A 1 101 ? 18.376 0.589 -55.667 1.00 94.81 101 ALA A CA 1
ATOM 769 C C . ALA A 1 101 ? 18.674 -0.195 -54.377 1.00 94.81 101 ALA A C 1
ATOM 771 O O . ALA A 1 101 ? 19.410 0.281 -53.513 1.00 94.81 101 ALA A O 1
ATOM 772 N N . ARG A 1 102 ? 18.119 -1.404 -54.225 1.00 95.19 102 ARG A N 1
ATOM 773 C CA . ARG A 1 102 ? 18.417 -2.277 -53.082 1.00 95.19 102 ARG A CA 1
ATOM 774 C C . ARG A 1 102 ? 19.851 -2.806 -53.120 1.00 95.19 102 ARG A C 1
ATOM 776 O O . ARG A 1 102 ? 20.513 -2.723 -52.091 1.00 95.19 102 ARG A O 1
ATOM 783 N N . LEU A 1 103 ? 20.333 -3.269 -54.275 1.00 95.50 103 LEU A N 1
ATOM 784 C CA . LEU A 1 103 ? 21.720 -3.706 -54.450 1.00 95.50 103 LEU A CA 1
ATOM 785 C C . LEU A 1 103 ? 22.702 -2.559 -54.165 1.00 95.50 103 LEU A C 1
ATOM 787 O O . LEU A 1 103 ? 23.601 -2.734 -53.352 1.00 95.50 103 LEU A O 1
ATOM 791 N N . ALA A 1 104 ? 22.456 -1.363 -54.709 1.00 94.75 104 ALA A N 1
ATOM 792 C CA . ALA A 1 104 ? 23.287 -0.184 -54.456 1.00 94.75 104 ALA A CA 1
ATOM 793 C C . ALA A 1 104 ? 23.358 0.188 -52.963 1.00 94.75 104 ALA A C 1
ATOM 795 O O . ALA A 1 104 ? 24.403 0.605 -52.473 1.00 94.75 104 ALA A O 1
ATOM 796 N N . ARG A 1 105 ? 22.264 0.003 -52.206 1.00 93.31 105 ARG A N 1
ATOM 797 C CA . ARG A 1 105 ? 22.281 0.185 -50.744 1.00 93.31 105 ARG A CA 1
ATOM 798 C C . ARG A 1 105 ? 23.124 -0.869 -50.028 1.00 93.31 105 ARG A C 1
ATOM 800 O O . ARG A 1 105 ? 23.717 -0.533 -49.011 1.00 93.31 105 ARG A O 1
ATOM 807 N N . LEU A 1 106 ? 23.130 -2.118 -50.497 1.00 91.56 106 LEU A N 1
ATOM 808 C CA . LEU A 1 106 ? 23.932 -3.200 -49.910 1.00 91.56 106 LEU A CA 1
ATOM 809 C C . LEU A 1 106 ? 25.423 -3.045 -50.231 1.00 91.56 106 LEU A C 1
ATOM 811 O O . LEU A 1 106 ? 26.248 -3.300 -49.361 1.00 91.56 106 LEU A O 1
ATOM 815 N N . GLU A 1 107 ? 25.743 -2.590 -51.444 1.00 92.56 107 GLU A N 1
ATOM 816 C CA . GLU A 1 107 ? 27.110 -2.364 -51.930 1.00 92.56 107 GLU A CA 1
ATOM 817 C C . GLU A 1 107 ? 27.757 -1.087 -51.370 1.00 92.56 107 GLU A C 1
ATOM 819 O O . GLU A 1 107 ? 28.975 -0.945 -51.442 1.00 92.56 107 GLU A O 1
ATOM 824 N N . ASP A 1 108 ? 26.972 -0.169 -50.795 1.00 93.25 108 ASP A N 1
ATOM 825 C CA . ASP A 1 108 ? 27.473 1.050 -50.156 1.00 93.25 108 ASP A CA 1
ATOM 826 C C . ASP A 1 108 ? 28.476 0.712 -49.028 1.00 93.25 108 ASP A C 1
ATOM 828 O O . ASP A 1 108 ? 28.068 0.201 -47.978 1.00 93.25 108 ASP A O 1
ATOM 832 N N . PRO A 1 109 ? 29.773 1.056 -49.173 1.00 88.56 109 PRO A N 1
ATOM 833 C CA . PRO A 1 109 ? 30.799 0.750 -48.174 1.00 88.56 109 PRO A CA 1
ATOM 834 C C . PRO A 1 109 ? 30.495 1.370 -46.804 1.00 88.56 109 PRO A C 1
ATOM 836 O O . PRO A 1 109 ? 30.843 0.811 -45.762 1.00 88.56 109 PRO A O 1
ATOM 839 N N . SER A 1 110 ? 29.783 2.504 -46.780 1.00 91.69 110 SER A N 1
ATOM 840 C CA . SER A 1 110 ? 29.381 3.177 -45.543 1.00 91.69 110 SER A CA 1
ATOM 841 C C . SER A 1 110 ? 28.270 2.434 -44.796 1.00 91.69 110 SER A C 1
ATOM 843 O O . SER A 1 110 ? 28.026 2.706 -43.616 1.00 91.69 110 SER A O 1
ATOM 845 N N . ARG A 1 111 ? 27.565 1.490 -45.442 1.00 86.81 111 ARG A N 1
ATOM 846 C CA . ARG A 1 111 ? 26.521 0.681 -44.800 1.00 86.81 111 ARG A CA 1
ATOM 847 C C . ARG A 1 111 ? 27.100 -0.171 -43.681 1.00 86.81 111 ARG A C 1
ATOM 849 O O . ARG A 1 111 ? 26.525 -0.156 -42.595 1.00 86.81 111 ARG A O 1
ATOM 856 N N . GLN A 1 112 ? 28.231 -0.841 -43.905 1.00 81.56 112 GLN A N 1
ATOM 857 C CA . GLN A 1 112 ? 28.881 -1.652 -42.868 1.00 81.56 112 GLN A CA 1
ATOM 858 C C . GLN A 1 112 ? 29.270 -0.791 -41.660 1.00 81.56 112 GLN A C 1
ATOM 860 O O . GLN A 1 112 ? 28.950 -1.128 -40.523 1.00 81.56 112 GLN A O 1
ATOM 865 N N . GLU A 1 113 ? 29.827 0.399 -41.892 1.00 84.19 113 GLU A N 1
ATOM 866 C CA . GLU A 1 113 ? 30.154 1.339 -40.815 1.00 84.19 113 GLU A CA 1
ATOM 867 C C . GLU A 1 113 ? 28.897 1.861 -40.084 1.00 84.19 113 GLU A C 1
ATOM 869 O O . GLU A 1 113 ? 28.893 2.034 -38.862 1.00 84.19 113 GLU A O 1
ATOM 874 N N . ARG A 1 114 ? 27.793 2.119 -40.800 1.00 87.19 114 ARG A N 1
ATOM 875 C CA . ARG A 1 114 ? 26.507 2.521 -40.199 1.00 87.19 114 ARG A CA 1
ATOM 876 C C . ARG A 1 114 ? 25.890 1.397 -39.368 1.00 87.19 114 ARG A C 1
ATOM 878 O O . ARG A 1 114 ? 25.392 1.670 -38.274 1.00 87.19 114 ARG A O 1
ATOM 885 N N . LEU A 1 115 ? 25.940 0.157 -39.852 1.00 83.50 115 LEU A N 1
ATOM 886 C CA . LEU A 1 115 ? 25.468 -1.026 -39.132 1.00 83.50 115 LEU A CA 1
ATOM 887 C C . LEU A 1 115 ? 26.306 -1.278 -37.880 1.00 83.50 115 LEU A C 1
ATOM 889 O O . LEU A 1 115 ? 25.725 -1.421 -36.804 1.00 83.50 115 LEU A O 1
ATOM 893 N N . ALA A 1 116 ? 27.635 -1.214 -37.990 1.00 80.50 116 ALA A N 1
ATOM 894 C CA . ALA A 1 116 ? 28.556 -1.325 -36.863 1.00 80.50 116 ALA A CA 1
ATOM 895 C C . ALA A 1 116 ? 28.290 -0.238 -35.809 1.00 80.50 116 ALA A C 1
ATOM 897 O O . ALA A 1 116 ? 28.115 -0.544 -34.630 1.00 80.50 116 ALA A O 1
ATOM 898 N N . ARG A 1 117 ? 28.138 1.030 -36.220 1.00 81.88 117 ARG A N 1
ATOM 899 C CA . ARG A 1 117 ? 27.773 2.132 -35.308 1.00 81.88 117 ARG A CA 1
ATOM 900 C C . ARG A 1 117 ? 26.411 1.921 -34.650 1.00 81.88 117 ARG A C 1
ATOM 902 O O . ARG A 1 117 ? 26.254 2.183 -33.458 1.00 81.88 117 ARG A O 1
ATOM 909 N N . ALA A 1 118 ? 25.414 1.447 -35.394 1.00 80.69 118 ALA A N 1
ATOM 910 C CA . ALA A 1 118 ? 24.094 1.151 -34.844 1.00 80.69 118 ALA A CA 1
ATOM 911 C C . ALA A 1 118 ? 24.129 -0.034 -33.863 1.00 80.69 118 ALA A C 1
ATOM 913 O O . ALA A 1 118 ? 23.454 0.010 -32.833 1.00 80.69 118 ALA A O 1
ATOM 914 N N . ALA A 1 119 ? 24.918 -1.071 -34.155 1.00 80.00 119 ALA A N 1
ATOM 915 C CA . ALA A 1 119 ? 25.145 -2.208 -33.271 1.00 80.00 119 ALA A CA 1
ATOM 916 C C . ALA A 1 119 ? 25.839 -1.767 -31.977 1.00 80.00 119 ALA A C 1
ATOM 918 O O . ALA A 1 119 ? 25.305 -2.025 -30.899 1.00 80.00 119 ALA A O 1
ATOM 919 N N . ALA A 1 120 ? 26.920 -0.990 -32.080 1.00 78.38 120 ALA A N 1
ATOM 920 C CA . ALA A 1 120 ? 27.628 -0.422 -30.937 1.00 78.38 120 ALA A CA 1
ATOM 921 C C . ALA A 1 120 ? 26.709 0.448 -30.060 1.00 78.38 120 ALA A C 1
ATOM 923 O O . ALA A 1 120 ? 26.678 0.284 -28.844 1.00 78.38 120 ALA A O 1
ATOM 924 N N . ARG A 1 121 ? 25.878 1.317 -30.658 1.00 82.25 121 ARG A N 1
ATOM 925 C CA . ARG A 1 121 ? 24.887 2.125 -29.916 1.00 82.25 121 ARG A CA 1
ATOM 926 C C . ARG A 1 121 ? 23.857 1.266 -29.181 1.00 82.25 121 ARG A C 1
ATOM 928 O O . ARG A 1 121 ? 23.506 1.574 -28.044 1.00 82.25 121 ARG A O 1
ATOM 935 N N . ARG A 1 122 ? 23.357 0.196 -29.811 1.00 81.75 122 ARG A N 1
ATOM 936 C CA . ARG A 1 122 ? 22.430 -0.746 -29.160 1.00 81.75 122 ARG A CA 1
ATOM 937 C C . ARG A 1 122 ? 23.106 -1.473 -28.004 1.00 81.75 122 ARG A C 1
ATOM 939 O O . ARG A 1 122 ? 22.526 -1.536 -26.927 1.00 81.75 122 ARG A O 1
ATOM 946 N N . GLN A 1 123 ? 24.322 -1.973 -28.211 1.00 82.19 123 GLN A N 1
ATOM 947 C CA . GLN A 1 123 ? 25.100 -2.653 -27.178 1.00 82.19 123 GLN A CA 1
ATOM 948 C C . GLN A 1 123 ? 25.374 -1.725 -25.990 1.00 82.19 123 GLN A C 1
ATOM 950 O O . GLN A 1 123 ? 25.099 -2.105 -24.856 1.00 82.19 123 GLN A O 1
ATOM 955 N N . ALA A 1 124 ? 25.793 -0.482 -26.242 1.00 78.06 124 ALA A N 1
ATOM 956 C CA . ALA A 1 124 ? 25.967 0.535 -25.208 1.00 78.06 124 ALA A CA 1
ATOM 957 C C . ALA A 1 124 ? 24.664 0.790 -24.429 1.00 78.06 124 ALA A C 1
ATOM 959 O O . ALA A 1 124 ? 24.672 0.803 -23.201 1.00 78.06 124 ALA A O 1
ATOM 960 N N . LYS A 1 125 ? 23.519 0.909 -25.119 1.00 81.81 125 LYS A N 1
ATOM 961 C CA . LYS A 1 125 ? 22.207 1.057 -24.469 1.00 81.81 125 LYS A CA 1
ATOM 962 C C . LYS A 1 125 ? 21.869 -0.139 -23.570 1.00 81.81 125 LYS A C 1
ATOM 964 O O . LYS A 1 125 ? 21.402 0.064 -22.452 1.00 81.81 125 LYS A O 1
ATOM 969 N N . TYR A 1 126 ? 22.103 -1.368 -24.033 1.00 81.19 126 TYR A N 1
ATOM 970 C CA . TYR A 1 126 ? 21.872 -2.572 -23.229 1.00 81.19 126 TYR A CA 1
ATOM 971 C C . TYR A 1 126 ? 22.781 -2.635 -22.002 1.00 81.19 126 TYR A C 1
ATOM 973 O O . TYR A 1 126 ? 22.311 -2.991 -20.924 1.00 81.19 126 TYR A O 1
ATOM 981 N N . LEU A 1 127 ? 24.051 -2.256 -22.150 1.00 81.25 127 LEU A N 1
ATOM 982 C CA . LEU A 1 127 ? 25.013 -2.205 -21.051 1.00 81.25 127 LEU A CA 1
ATOM 983 C C . LEU A 1 127 ? 24.601 -1.183 -19.991 1.00 81.25 127 LEU A C 1
ATOM 985 O O . LEU A 1 127 ? 24.567 -1.529 -18.816 1.00 81.25 127 LEU A O 1
ATOM 989 N N . VAL A 1 128 ? 24.195 0.027 -20.390 1.00 80.75 128 VAL A N 1
ATOM 990 C CA . VAL A 1 128 ? 23.671 1.038 -19.455 1.00 80.75 128 VAL A CA 1
ATOM 991 C C . VAL A 1 128 ? 22.449 0.500 -18.706 1.00 80.75 128 VAL A C 1
ATOM 993 O O . VAL A 1 128 ? 22.403 0.560 -17.483 1.00 80.75 128 VAL A O 1
ATOM 996 N N . GLN A 1 129 ? 21.491 -0.111 -19.409 1.00 78.56 129 GLN A N 1
ATOM 997 C CA . GLN A 1 129 ? 20.308 -0.705 -18.776 1.00 78.56 129 GLN A CA 1
ATOM 998 C C . GLN A 1 129 ? 20.637 -1.891 -17.855 1.00 78.56 129 GLN A C 1
ATOM 1000 O O . GLN A 1 129 ? 19.913 -2.145 -16.893 1.00 78.56 129 GLN A O 1
ATOM 1005 N N . ALA A 1 130 ? 21.675 -2.673 -18.157 1.00 79.44 130 ALA A N 1
ATOM 1006 C CA . ALA A 1 130 ? 22.148 -3.746 -17.286 1.00 79.44 130 ALA A CA 1
ATOM 1007 C C . ALA A 1 130 ? 22.809 -3.175 -16.024 1.00 79.44 130 ALA A C 1
ATOM 1009 O O . ALA A 1 130 ? 22.405 -3.533 -14.924 1.00 79.44 130 ALA A O 1
ATOM 1010 N N . LEU A 1 131 ? 23.724 -2.214 -16.175 1.00 80.69 131 LEU A N 1
ATOM 1011 C CA . LEU A 1 131 ? 24.384 -1.531 -15.059 1.00 80.69 131 LEU A CA 1
ATOM 1012 C C . LEU A 1 131 ? 23.384 -0.816 -14.146 1.00 80.69 131 LEU A C 1
ATOM 1014 O O . LEU A 1 131 ? 23.507 -0.879 -12.928 1.00 80.69 131 LEU A O 1
ATOM 1018 N N . GLU A 1 132 ? 22.361 -0.168 -14.703 1.00 77.56 132 GLU A N 1
ATOM 1019 C CA . GLU A 1 132 ? 21.301 0.454 -13.907 1.00 77.56 132 GLU A CA 1
ATOM 1020 C C . GLU A 1 132 ? 20.485 -0.566 -13.108 1.00 77.56 132 GLU A C 1
ATOM 1022 O O . GLU A 1 132 ? 20.097 -0.272 -11.975 1.00 77.56 132 GLU A O 1
ATOM 1027 N N . ARG A 1 133 ? 20.219 -1.750 -13.678 1.00 76.25 133 ARG A N 1
ATOM 1028 C CA . ARG A 1 133 ? 19.534 -2.844 -12.976 1.00 76.25 133 ARG A CA 1
ATOM 1029 C C . ARG A 1 133 ? 20.389 -3.390 -11.836 1.00 76.25 133 ARG A C 1
ATOM 1031 O O . ARG A 1 133 ? 19.884 -3.466 -10.720 1.00 76.25 133 ARG A O 1
ATOM 1038 N N . GLU A 1 134 ? 21.666 -3.669 -12.089 1.00 82.06 134 GLU A N 1
ATOM 1039 C CA . GLU A 1 134 ? 22.602 -4.142 -11.061 1.00 82.06 134 GLU A CA 1
ATOM 1040 C C . GLU A 1 134 ? 22.799 -3.105 -9.955 1.00 82.06 134 GLU A C 1
ATOM 1042 O O . GLU A 1 134 ? 22.655 -3.414 -8.777 1.00 82.06 134 GLU A O 1
ATOM 1047 N N . ARG A 1 135 ? 22.996 -1.828 -10.310 1.00 80.56 135 ARG A N 1
ATOM 1048 C CA . ARG A 1 135 ? 23.095 -0.738 -9.330 1.00 80.56 135 ARG A CA 1
ATOM 1049 C C . ARG A 1 135 ? 21.870 -0.687 -8.419 1.00 80.56 135 ARG A C 1
ATOM 1051 O O . ARG A 1 135 ? 22.020 -0.522 -7.213 1.00 80.56 135 ARG A O 1
ATOM 1058 N N . ARG A 1 136 ? 20.657 -0.821 -8.973 1.00 75.00 136 ARG A N 1
ATOM 1059 C CA . ARG A 1 136 ? 19.424 -0.876 -8.169 1.00 75.00 136 ARG A CA 1
ATOM 1060 C C . ARG A 1 136 ? 19.411 -2.101 -7.253 1.00 75.00 136 ARG A C 1
ATOM 1062 O O . ARG A 1 136 ? 19.090 -1.942 -6.083 1.00 75.00 136 ARG A O 1
ATOM 1069 N N . ALA A 1 137 ? 19.793 -3.277 -7.750 1.00 73.38 137 ALA A N 1
ATOM 1070 C CA . ALA A 1 137 ? 19.857 -4.497 -6.947 1.00 73.38 137 ALA A CA 1
ATOM 1071 C C . ALA A 1 137 ? 20.856 -4.378 -5.778 1.00 73.38 137 ALA A C 1
ATOM 1073 O O . ALA A 1 137 ? 20.503 -4.691 -4.642 1.00 73.38 137 ALA A O 1
ATOM 1074 N N . CYS A 1 138 ? 22.059 -3.845 -6.018 1.00 77.75 138 CYS A N 1
ATOM 1075 C CA . CYS A 1 138 ? 23.059 -3.610 -4.972 1.00 77.75 138 CYS A CA 1
ATOM 1076 C C . CYS A 1 138 ? 22.573 -2.607 -3.917 1.00 77.75 138 CYS A C 1
ATOM 1078 O O . CYS A 1 138 ? 22.753 -2.837 -2.722 1.00 77.75 138 CYS A O 1
ATOM 1080 N N . LEU A 1 139 ? 21.943 -1.504 -4.340 1.00 75.19 139 LEU A N 1
ATOM 1081 C CA . LEU A 1 139 ? 21.378 -0.510 -3.421 1.00 75.19 139 LEU A CA 1
ATOM 1082 C C . LEU A 1 139 ? 20.269 -1.108 -2.548 1.00 75.19 139 LEU A C 1
ATOM 1084 O O . LEU A 1 139 ? 20.235 -0.851 -1.346 1.00 75.19 139 LEU A O 1
ATOM 1088 N N . GLU A 1 140 ? 19.393 -1.927 -3.130 1.00 72.94 140 GLU A N 1
ATOM 1089 C CA . GLU A 1 140 ? 18.343 -2.635 -2.393 1.00 72.94 140 GLU A CA 1
ATOM 1090 C C . GLU A 1 140 ? 18.923 -3.611 -1.362 1.00 72.94 140 GLU A C 1
ATOM 1092 O O . GLU A 1 140 ? 18.504 -3.595 -0.204 1.00 72.94 140 GLU A O 1
ATOM 1097 N N . LEU A 1 141 ? 19.946 -4.388 -1.732 1.00 75.44 141 LEU A N 1
ATOM 1098 C CA . LEU A 1 141 ? 20.622 -5.304 -0.811 1.00 75.44 141 LEU A CA 1
ATOM 1099 C C . LEU A 1 141 ? 21.345 -4.561 0.324 1.00 75.44 141 LEU A C 1
ATOM 1101 O O . LEU A 1 141 ? 21.259 -4.962 1.486 1.00 75.44 141 LEU A O 1
ATOM 1105 N N . ALA A 1 142 ? 22.047 -3.467 0.012 1.00 73.88 142 ALA A N 1
ATOM 1106 C CA . ALA A 1 142 ? 22.705 -2.629 1.013 1.00 73.88 142 ALA A CA 1
ATOM 1107 C C . ALA A 1 142 ? 21.682 -2.038 1.994 1.00 73.88 142 ALA A C 1
ATOM 1109 O O . ALA A 1 142 ? 21.880 -2.094 3.211 1.00 73.88 142 ALA A O 1
ATOM 1110 N N . ARG A 1 143 ? 20.545 -1.553 1.474 1.00 71.62 143 ARG A N 1
ATOM 1111 C CA . ARG A 1 143 ? 19.421 -1.070 2.280 1.00 71.62 143 ARG A CA 1
ATOM 1112 C C . ARG A 1 143 ? 18.873 -2.172 3.183 1.00 71.62 143 ARG A C 1
ATOM 1114 O O . ARG A 1 143 ? 18.720 -1.935 4.379 1.00 71.62 143 ARG A O 1
ATOM 1121 N N . GLU A 1 144 ? 18.625 -3.370 2.657 1.00 69.69 144 GLU A N 1
ATOM 1122 C CA . GLU A 1 144 ? 18.144 -4.517 3.437 1.00 69.69 144 GLU A CA 1
ATOM 1123 C C . GLU A 1 144 ? 19.122 -4.883 4.566 1.00 69.69 144 GLU A C 1
ATOM 1125 O O . GLU A 1 144 ? 18.709 -4.998 5.721 1.00 69.69 144 GLU A O 1
ATOM 1130 N N . ARG A 1 145 ? 20.429 -4.972 4.283 1.00 74.19 145 ARG A N 1
ATOM 1131 C CA . ARG A 1 145 ? 21.465 -5.255 5.296 1.00 74.19 145 ARG A CA 1
ATOM 1132 C C . ARG A 1 145 ? 21.561 -4.163 6.365 1.00 74.19 145 ARG A C 1
ATOM 1134 O O . ARG A 1 145 ? 21.745 -4.472 7.545 1.00 74.19 145 ARG A O 1
ATOM 1141 N N . ALA A 1 146 ? 21.451 -2.891 5.985 1.00 71.75 146 ALA A N 1
ATOM 1142 C CA . ALA A 1 146 ? 21.413 -1.782 6.938 1.00 71.75 146 ALA A CA 1
ATOM 1143 C C . ALA A 1 146 ? 20.163 -1.862 7.835 1.00 71.75 146 ALA A C 1
ATOM 1145 O O . ALA A 1 146 ? 20.267 -1.695 9.052 1.00 71.75 146 ALA A O 1
ATOM 1146 N N . CYS A 1 147 ? 19.003 -2.213 7.265 1.00 66.88 147 CYS A N 1
ATOM 1147 C CA . CYS A 1 147 ? 17.769 -2.446 8.021 1.00 66.88 147 CYS A CA 1
ATOM 1148 C C . CYS A 1 147 ? 17.916 -3.600 9.005 1.00 66.88 147 CYS A C 1
ATOM 1150 O O . CYS A 1 147 ? 17.573 -3.442 10.170 1.00 66.88 147 CYS A O 1
ATOM 1152 N N . GLN A 1 148 ? 18.457 -4.739 8.568 1.00 68.38 148 GLN A N 1
ATOM 1153 C CA . GLN A 1 148 ? 18.691 -5.896 9.435 1.00 68.38 148 GLN A CA 1
ATOM 1154 C C . GLN A 1 148 ? 19.566 -5.526 10.636 1.00 68.38 148 GLN A C 1
ATOM 1156 O O . GLN A 1 148 ? 19.230 -5.861 11.770 1.00 68.38 148 GLN A O 1
ATOM 1161 N N . ARG A 1 149 ? 20.650 -4.772 10.412 1.00 72.00 149 ARG A N 1
ATOM 1162 C CA . ARG A 1 149 ? 21.519 -4.279 11.491 1.00 72.00 149 ARG A CA 1
ATOM 1163 C C . ARG A 1 149 ? 20.795 -3.318 12.431 1.00 72.00 149 ARG A C 1
ATOM 1165 O O . ARG A 1 149 ? 20.974 -3.408 13.644 1.00 72.00 149 ARG A O 1
ATOM 1172 N N . LEU A 1 150 ? 19.972 -2.416 11.895 1.00 68.12 150 LEU A N 1
ATOM 1173 C CA . LEU A 1 150 ? 19.157 -1.505 12.700 1.00 68.12 150 LEU A CA 1
ATOM 1174 C C . LEU A 1 150 ? 18.152 -2.284 13.561 1.00 68.12 150 LEU A C 1
ATOM 1176 O O . LEU A 1 150 ? 18.067 -2.054 14.762 1.00 68.12 150 LEU A O 1
ATOM 1180 N N . LEU A 1 151 ? 17.443 -3.245 12.971 1.00 67.12 151 LEU A N 1
ATOM 1181 C CA . LEU A 1 151 ? 16.465 -4.080 13.666 1.00 67.12 151 LEU A CA 1
ATOM 1182 C C . LEU A 1 151 ? 17.110 -4.923 14.761 1.00 67.12 151 LEU A C 1
ATOM 1184 O O . LEU A 1 151 ? 16.596 -4.958 15.878 1.00 67.12 151 LEU A O 1
ATOM 1188 N N . ALA A 1 152 ? 18.269 -5.522 14.475 1.00 70.38 152 ALA A N 1
ATOM 1189 C CA . ALA A 1 152 ? 19.050 -6.261 15.460 1.00 70.38 152 ALA A CA 1
ATOM 1190 C C . ALA A 1 152 ? 19.445 -5.381 16.658 1.00 70.38 152 ALA A C 1
ATOM 1192 O O . ALA A 1 152 ? 19.416 -5.842 17.793 1.00 70.38 152 ALA A O 1
ATOM 1193 N N . ARG A 1 153 ? 19.761 -4.097 16.429 1.00 69.25 153 ARG A N 1
ATOM 1194 C CA . ARG A 1 153 ? 20.063 -3.131 17.502 1.00 69.25 153 ARG A CA 1
ATOM 1195 C C . ARG A 1 153 ? 18.832 -2.698 18.295 1.00 69.25 153 ARG A C 1
ATOM 1197 O O . ARG A 1 153 ? 18.958 -2.364 19.468 1.00 69.25 153 ARG A O 1
ATOM 1204 N N . LEU A 1 154 ? 17.657 -2.673 17.670 1.00 61.34 154 LEU A N 1
ATOM 1205 C CA . LEU A 1 154 ? 16.421 -2.206 18.301 1.00 61.34 154 LEU A CA 1
ATOM 1206 C C . LEU A 1 154 ? 15.771 -3.252 19.225 1.00 61.34 154 LEU A C 1
ATOM 1208 O O . LEU A 1 154 ? 14.745 -2.938 19.833 1.00 61.34 154 LEU A O 1
ATOM 1212 N N . ASN A 1 155 ? 16.349 -4.459 19.358 1.00 58.72 155 ASN A N 1
ATOM 1213 C CA . ASN A 1 155 ? 15.851 -5.564 20.198 1.00 58.72 155 ASN A CA 1
ATOM 1214 C C . ASN A 1 155 ? 14.336 -5.828 20.031 1.00 58.72 155 ASN A C 1
ATOM 1216 O O . ASN A 1 155 ? 13.658 -6.269 20.958 1.00 58.72 155 ASN A O 1
ATOM 1220 N N . GLY A 1 156 ? 13.786 -5.503 18.858 1.00 56.00 156 GLY A N 1
ATOM 1221 C CA . GLY A 1 156 ? 12.371 -5.655 18.541 1.00 56.00 156 GLY A CA 1
ATOM 1222 C C . GLY A 1 156 ? 12.059 -7.039 17.970 1.00 56.00 156 GLY A C 1
ATOM 1223 O O . GLY A 1 156 ? 12.978 -7.761 17.580 1.00 56.00 156 GLY A O 1
ATOM 1224 N N . PRO A 1 157 ? 10.773 -7.428 17.909 1.00 51.50 157 PRO A N 1
ATOM 1225 C CA . PRO A 1 157 ? 10.361 -8.685 17.292 1.00 51.50 157 PRO A CA 1
ATOM 1226 C C . PRO A 1 157 ? 10.850 -8.799 15.838 1.00 51.50 157 PRO A C 1
ATOM 1228 O O . PRO A 1 157 ? 11.233 -7.811 15.212 1.00 51.50 157 PRO A O 1
ATOM 1231 N N . ARG A 1 158 ? 10.839 -10.040 15.331 1.00 59.31 158 ARG A N 1
ATOM 1232 C CA . ARG A 1 158 ? 11.280 -10.489 13.997 1.00 59.31 158 ARG A CA 1
ATOM 1233 C C . ARG A 1 158 ? 10.445 -9.876 12.860 1.00 59.31 158 ARG A C 1
ATOM 1235 O O . ARG A 1 158 ? 9.755 -10.597 12.147 1.00 59.31 158 ARG A O 1
ATOM 1242 N N . GLU A 1 159 ? 10.467 -8.561 12.713 1.00 68.81 159 GLU A N 1
ATOM 1243 C CA . GLU A 1 159 ? 9.843 -7.897 11.574 1.00 68.81 159 GLU A CA 1
ATOM 1244 C C . GLU A 1 159 ? 10.603 -8.237 10.294 1.00 68.81 159 GLU A C 1
ATOM 1246 O O . GLU A 1 159 ? 11.833 -8.335 10.298 1.00 68.81 159 GLU A O 1
ATOM 1251 N N . ASP A 1 160 ? 9.868 -8.416 9.195 1.00 75.06 160 ASP A N 1
ATOM 1252 C CA . ASP A 1 160 ? 10.459 -8.661 7.880 1.00 75.06 160 ASP A CA 1
ATOM 1253 C C . ASP A 1 160 ? 11.346 -7.458 7.496 1.00 75.06 160 ASP A C 1
ATOM 1255 O O . ASP A 1 160 ? 10.828 -6.347 7.308 1.00 75.06 160 ASP A O 1
ATOM 1259 N N . PRO A 1 161 ? 12.672 -7.645 7.339 1.00 70.81 161 PRO A N 1
ATOM 1260 C CA . PRO A 1 161 ? 13.592 -6.571 6.981 1.00 70.81 161 PRO A CA 1
ATOM 1261 C C . PRO A 1 161 ? 13.186 -5.819 5.715 1.00 70.81 161 PRO A C 1
ATOM 1263 O O . PRO A 1 161 ? 13.490 -4.634 5.584 1.00 70.81 161 PRO A O 1
ATOM 1266 N N . ARG A 1 162 ? 12.458 -6.472 4.803 1.00 73.88 162 ARG A N 1
ATOM 1267 C CA . ARG A 1 162 ? 11.963 -5.859 3.567 1.00 73.88 162 ARG A CA 1
ATOM 1268 C C . ARG A 1 162 ? 10.871 -4.828 3.832 1.00 73.88 162 ARG A C 1
ATOM 1270 O O . ARG A 1 162 ? 10.869 -3.782 3.187 1.00 73.88 162 ARG A O 1
ATOM 1277 N N . ARG A 1 163 ? 9.975 -5.074 4.797 1.00 77.69 163 ARG A N 1
ATOM 1278 C CA . ARG A 1 163 ? 8.944 -4.102 5.220 1.00 77.69 163 ARG A CA 1
ATOM 1279 C C . ARG A 1 163 ? 9.591 -2.835 5.765 1.00 77.69 163 ARG A C 1
ATOM 1281 O O . ARG A 1 163 ? 9.214 -1.719 5.410 1.00 77.69 163 ARG A O 1
ATOM 1288 N N . VAL A 1 164 ? 10.623 -3.022 6.578 1.00 74.38 164 VAL A N 1
ATOM 1289 C CA . VAL A 1 164 ? 11.393 -1.929 7.171 1.00 74.38 164 VAL A CA 1
ATOM 1290 C C . VAL A 1 164 ? 12.174 -1.183 6.091 1.00 74.38 164 VAL A C 1
ATOM 1292 O O . VAL A 1 164 ? 12.077 0.038 6.015 1.00 74.38 164 VAL A O 1
ATOM 1295 N N . ALA A 1 165 ? 12.845 -1.892 5.181 1.00 71.50 165 ALA A N 1
ATOM 1296 C CA . ALA A 1 165 ? 13.544 -1.299 4.042 1.00 71.50 165 ALA A CA 1
ATOM 1297 C C . ALA A 1 165 ? 12.629 -0.435 3.166 1.00 71.50 165 ALA A C 1
ATOM 1299 O O . ALA A 1 165 ? 13.012 0.681 2.807 1.00 71.50 165 ALA A O 1
ATOM 1300 N N . ARG A 1 166 ? 11.405 -0.900 2.878 1.00 76.69 166 ARG A N 1
ATOM 1301 C CA . ARG A 1 166 ? 10.398 -0.108 2.155 1.00 76.69 166 ARG A CA 1
ATOM 1302 C C . ARG A 1 166 ? 10.097 1.203 2.866 1.00 76.69 166 ARG A C 1
ATOM 1304 O O . ARG A 1 166 ? 10.144 2.248 2.230 1.00 76.69 166 ARG A O 1
ATOM 1311 N N . LEU A 1 167 ? 9.870 1.164 4.176 1.00 72.62 167 LEU A N 1
ATOM 1312 C CA . LEU A 1 167 ? 9.647 2.364 4.984 1.00 72.62 167 LEU A CA 1
ATOM 1313 C C . LEU A 1 167 ? 10.848 3.315 4.998 1.00 72.62 167 LEU A C 1
ATOM 1315 O O . LEU A 1 167 ? 10.650 4.525 4.890 1.00 72.62 167 LEU A O 1
ATOM 1319 N N . LEU A 1 168 ? 12.079 2.788 5.048 1.00 68.81 168 LEU A N 1
ATOM 1320 C CA . LEU A 1 168 ? 13.294 3.604 4.915 1.00 68.81 168 LEU A CA 1
ATOM 1321 C C . LEU A 1 168 ? 13.349 4.327 3.563 1.00 68.81 168 LEU A C 1
ATOM 1323 O O . LEU A 1 168 ? 13.793 5.470 3.490 1.00 68.81 168 LEU A O 1
ATOM 1327 N N . GLY A 1 169 ? 12.873 3.678 2.496 1.00 68.12 169 GLY A N 1
ATOM 1328 C CA . GLY A 1 169 ? 12.833 4.247 1.149 1.00 68.12 169 GLY A CA 1
ATOM 1329 C C . GLY A 1 169 ? 11.932 5.469 0.990 1.00 68.12 169 GLY A C 1
ATOM 1330 O O . GLY A 1 169 ? 12.145 6.249 0.069 1.00 68.12 169 GLY A O 1
ATOM 1331 N N . VAL A 1 170 ? 10.960 5.663 1.886 1.00 66.00 170 VAL A N 1
ATOM 1332 C CA . VAL A 1 170 ? 10.011 6.789 1.825 1.00 66.00 170 VAL A CA 1
ATOM 1333 C C . VAL A 1 170 ? 10.623 8.090 2.372 1.00 66.00 170 VAL A C 1
ATOM 1335 O O . VAL A 1 170 ? 10.004 9.146 2.288 1.00 66.00 170 VAL A O 1
ATOM 1338 N N . GLY A 1 171 ? 11.846 8.051 2.917 1.00 63.00 171 GLY A N 1
ATOM 1339 C CA . GLY A 1 171 ? 12.531 9.245 3.427 1.00 63.00 171 GLY A CA 1
ATOM 1340 C C . GLY A 1 171 ? 11.917 9.815 4.711 1.00 63.00 171 GLY A C 1
ATOM 1341 O O . GLY A 1 171 ? 12.159 10.969 5.050 1.00 63.00 171 GLY A O 1
ATOM 1342 N N . LEU A 1 172 ? 11.113 9.022 5.424 1.00 64.00 172 LEU A N 1
ATOM 1343 C CA . LEU A 1 172 ? 10.528 9.410 6.707 1.00 64.00 172 LEU A CA 1
ATOM 1344 C C . LEU A 1 172 ? 11.573 9.307 7.819 1.00 64.00 172 LEU A C 1
ATOM 1346 O O . LEU A 1 172 ? 12.430 8.429 7.781 1.00 64.00 172 LEU A O 1
ATOM 1350 N N . GLU A 1 173 ? 11.492 10.166 8.839 1.00 65.12 173 GLU A N 1
ATOM 1351 C CA . GLU A 1 173 ? 12.351 10.040 10.019 1.00 65.12 173 GLU A CA 1
ATOM 1352 C C . GLU A 1 173 ? 12.022 8.746 10.779 1.00 65.12 173 GLU A C 1
ATOM 1354 O O . GLU A 1 173 ? 10.967 8.589 11.399 1.00 65.12 173 GLU A O 1
ATOM 1359 N N . LEU A 1 174 ? 12.944 7.789 10.701 1.00 62.06 174 LEU A N 1
ATOM 1360 C CA . LEU A 1 174 ? 12.686 6.399 11.058 1.00 62.06 174 LEU A CA 1
ATOM 1361 C C . LEU A 1 174 ? 12.590 6.118 12.545 1.00 62.06 174 LEU A C 1
ATOM 1363 O O . LEU A 1 174 ? 11.694 5.361 12.907 1.00 62.06 174 LEU A O 1
ATOM 1367 N N . PRO A 1 175 ? 13.439 6.678 13.426 1.00 64.75 175 PRO A N 1
ATOM 1368 C CA . PRO A 1 175 ? 13.384 6.281 14.826 1.00 64.75 175 PRO A CA 1
ATOM 1369 C C . PRO A 1 175 ? 12.025 6.602 15.476 1.00 64.75 175 PRO A C 1
ATOM 1371 O O . PRO A 1 175 ? 11.434 5.694 16.060 1.00 64.75 175 PRO A O 1
ATOM 1374 N N . PRO A 1 176 ? 11.443 7.813 15.318 1.00 75.62 176 PRO A N 1
ATOM 1375 C CA . PRO A 1 176 ? 10.131 8.102 15.887 1.00 75.62 176 PRO A CA 1
ATOM 1376 C C . PRO A 1 176 ? 9.012 7.283 15.245 1.00 75.62 176 PRO A C 1
ATOM 1378 O O . PRO A 1 176 ? 8.145 6.794 15.958 1.00 75.62 176 PRO A O 1
ATOM 1381 N N . LEU A 1 177 ? 9.007 7.123 13.917 1.00 77.69 177 LEU A N 1
ATOM 1382 C CA . LEU A 1 177 ? 7.952 6.380 13.228 1.00 77.69 177 LEU A CA 1
ATOM 1383 C C . LEU A 1 177 ? 7.990 4.886 13.565 1.00 77.69 177 LEU A C 1
ATOM 1385 O O . LEU A 1 177 ? 6.954 4.290 13.853 1.00 77.69 177 LEU A O 1
ATOM 1389 N N . PHE A 1 178 ? 9.178 4.288 13.562 1.00 75.62 178 PHE A N 1
ATOM 1390 C CA . PHE A 1 178 ? 9.364 2.878 13.877 1.00 75.62 178 PHE A CA 1
ATOM 1391 C C . PHE A 1 178 ? 8.901 2.568 15.301 1.00 75.62 178 PHE A C 1
ATOM 1393 O O . PHE A 1 178 ? 8.183 1.597 15.511 1.00 75.62 178 PHE A O 1
ATOM 1400 N N . GLU A 1 179 ? 9.219 3.429 16.270 1.00 78.12 179 GLU A N 1
ATOM 1401 C CA . GLU A 1 179 ? 8.732 3.278 17.644 1.00 78.12 179 GLU A CA 1
ATOM 1402 C C . GLU A 1 179 ? 7.206 3.363 17.752 1.00 78.12 179 GLU A C 1
ATOM 1404 O O . GLU A 1 179 ? 6.600 2.614 18.525 1.00 78.12 179 GLU A O 1
ATOM 1409 N N . ARG A 1 180 ? 6.567 4.228 16.952 1.00 85.44 180 ARG A N 1
ATOM 1410 C CA . ARG A 1 180 ? 5.099 4.314 16.876 1.00 85.44 180 ARG A CA 1
ATOM 1411 C C . ARG A 1 180 ? 4.492 3.042 16.299 1.00 85.44 180 ARG A C 1
ATOM 1413 O O . ARG A 1 180 ? 3.521 2.549 16.858 1.00 85.44 180 ARG A O 1
ATOM 1420 N N . LEU A 1 181 ? 5.055 2.506 15.214 1.00 83.50 181 LEU A N 1
ATOM 1421 C CA . LEU A 1 181 ? 4.571 1.274 14.579 1.00 83.50 181 LEU A CA 1
ATOM 1422 C C . LEU A 1 181 ? 4.839 0.041 15.455 1.00 83.50 181 LEU A C 1
ATOM 1424 O O . LEU A 1 181 ? 3.972 -0.812 15.597 1.00 83.50 181 LEU A O 1
ATOM 1428 N N . ARG A 1 182 ? 5.990 -0.030 16.129 1.00 81.88 182 ARG A N 1
ATOM 1429 C CA . ARG A 1 182 ? 6.303 -1.113 17.072 1.00 81.88 182 ARG A CA 1
ATOM 1430 C C . ARG A 1 182 ? 5.344 -1.127 18.260 1.00 81.88 182 ARG A C 1
ATOM 1432 O O . ARG A 1 182 ? 4.889 -2.183 18.681 1.00 81.88 182 ARG A O 1
ATOM 1439 N N . ASN A 1 183 ? 5.003 0.052 18.775 1.00 84.50 183 ASN A N 1
ATOM 1440 C CA . ASN A 1 183 ? 4.052 0.215 19.872 1.00 84.50 183 ASN A CA 1
ATOM 1441 C C . ASN A 1 183 ? 2.653 0.587 19.369 1.00 84.50 183 ASN A C 1
ATOM 1443 O O . ASN A 1 183 ? 1.931 1.308 20.057 1.00 84.50 183 ASN A O 1
ATOM 1447 N N . PHE A 1 184 ? 2.259 0.123 18.179 1.00 86.56 184 PHE A N 1
ATOM 1448 C CA . PHE A 1 184 ? 1.096 0.653 17.468 1.00 86.56 184 PHE A CA 1
ATOM 1449 C C . PHE A 1 184 ? -0.198 0.623 18.264 1.00 86.56 184 PHE A C 1
ATOM 1451 O O . PHE A 1 184 ? -0.888 1.635 18.320 1.00 86.56 184 PHE A O 1
ATOM 1458 N N . ALA A 1 185 ? -0.519 -0.495 18.919 1.00 84.62 185 ALA A N 1
ATOM 1459 C CA . ALA A 1 185 ? -1.735 -0.595 19.724 1.00 84.62 185 ALA A CA 1
ATOM 1460 C C . ALA A 1 185 ? -1.772 0.478 20.827 1.00 84.62 185 ALA A C 1
ATOM 1462 O O . ALA A 1 185 ? -2.798 1.130 21.030 1.00 84.62 185 ALA A O 1
ATOM 1463 N N . ASN A 1 186 ? -0.631 0.706 21.486 1.00 88.00 186 ASN A N 1
ATOM 1464 C CA . ASN A 1 186 ? -0.483 1.737 22.503 1.00 88.00 186 ASN A CA 1
ATOM 1465 C C . ASN A 1 186 ? -0.523 3.143 21.884 1.00 88.00 186 ASN A C 1
ATOM 1467 O O . ASN A 1 186 ? -1.296 3.983 22.329 1.00 88.00 186 ASN A O 1
ATOM 1471 N N . TRP A 1 187 ? 0.240 3.397 20.817 1.00 88.44 187 TRP A N 1
ATOM 1472 C CA . TRP A 1 187 ? 0.268 4.685 20.115 1.00 88.44 187 TRP A CA 1
ATOM 1473 C C . TRP A 1 187 ? -1.120 5.105 19.627 1.00 88.44 187 TRP A C 1
ATOM 1475 O O . TRP A 1 187 ? -1.583 6.215 19.889 1.00 88.44 187 TRP A O 1
ATOM 1485 N N . ARG A 1 188 ? -1.820 4.185 18.964 1.00 90.06 188 ARG A N 1
ATOM 1486 C CA . ARG A 1 188 ? -3.152 4.386 18.398 1.00 90.06 188 ARG A CA 1
ATOM 1487 C C . ARG A 1 188 ? -4.172 4.835 19.445 1.00 90.06 188 ARG A C 1
ATOM 1489 O O . ARG A 1 188 ? -5.104 5.551 19.101 1.00 90.06 188 ARG A O 1
ATOM 1496 N N . GLN A 1 189 ? -4.005 4.448 20.708 1.00 92.56 189 GLN A N 1
ATOM 1497 C CA . GLN A 1 189 ? -4.916 4.825 21.793 1.00 92.56 189 GLN A CA 1
ATOM 1498 C C . GLN A 1 189 ? -4.402 5.993 22.643 1.00 92.56 189 GLN A C 1
ATOM 1500 O O . GLN A 1 189 ? -5.196 6.811 23.104 1.00 92.56 189 GLN A O 1
ATOM 1505 N N . GLN A 1 190 ? -3.088 6.074 22.861 1.00 93.06 190 GLN A N 1
ATOM 1506 C CA . GLN A 1 190 ? -2.483 6.974 23.844 1.00 93.06 190 GLN A CA 1
ATOM 1507 C C . GLN A 1 190 ? -1.883 8.244 23.242 1.00 93.06 190 GLN A C 1
ATOM 1509 O O . GLN A 1 190 ? -1.651 9.200 23.985 1.00 93.06 190 GLN A O 1
ATOM 1514 N N . ALA A 1 191 ? -1.642 8.298 21.926 1.00 92.06 191 ALA A N 1
ATOM 1515 C CA . ALA A 1 191 ? -1.153 9.519 21.296 1.00 92.06 191 ALA A CA 1
ATOM 1516 C C . ALA A 1 191 ? -2.138 10.675 21.571 1.00 92.06 191 ALA A C 1
ATOM 1518 O O . ALA A 1 191 ? -3.347 10.476 21.416 1.00 92.06 191 ALA A O 1
ATOM 1519 N N . PRO A 1 192 ? -1.676 11.876 21.977 1.00 94.44 192 PRO A N 1
ATOM 1520 C CA . PRO A 1 192 ? -2.564 12.928 22.478 1.00 94.44 192 PRO A CA 1
ATOM 1521 C C . PRO A 1 192 ? -3.724 13.283 21.538 1.00 94.44 192 PRO A C 1
ATOM 1523 O O . PRO A 1 192 ? -4.863 13.397 21.993 1.00 94.44 192 PRO A O 1
ATOM 1526 N N . HIS A 1 193 ? -3.457 13.389 20.233 1.00 94.56 193 HIS A N 1
ATOM 1527 C CA . HIS A 1 193 ? -4.468 13.682 19.212 1.00 94.56 193 HIS A CA 1
ATOM 1528 C C . HIS A 1 193 ? -5.463 12.522 19.030 1.00 94.56 193 HIS A C 1
ATOM 1530 O O . HIS A 1 193 ? -6.670 12.754 18.961 1.00 94.56 193 HIS A O 1
ATOM 1536 N N . ASN A 1 194 ? -4.986 11.273 19.032 1.00 95.81 194 ASN A N 1
ATOM 1537 C CA . ASN A 1 194 ? -5.832 10.086 18.924 1.00 95.81 194 ASN A CA 1
ATOM 1538 C C . ASN A 1 194 ? -6.727 9.943 20.159 1.00 95.81 194 ASN A C 1
ATOM 1540 O O . ASN A 1 194 ? -7.934 9.754 20.031 1.00 95.81 194 ASN A O 1
ATOM 1544 N N . ARG A 1 195 ? -6.161 10.107 21.358 1.00 96.69 195 ARG A N 1
ATOM 1545 C CA . ARG A 1 195 ? -6.897 10.038 22.624 1.00 96.69 195 ARG A CA 1
ATOM 1546 C C . ARG A 1 195 ? -7.979 11.111 22.712 1.00 96.69 195 ARG A C 1
ATOM 1548 O O . ARG A 1 195 ? -9.110 10.811 23.088 1.00 96.69 195 ARG A O 1
ATOM 1555 N N . ALA A 1 196 ? -7.647 12.349 22.340 1.00 96.25 196 ALA A N 1
ATOM 1556 C CA . ALA A 1 196 ? -8.611 13.445 22.291 1.00 96.25 196 ALA A CA 1
ATOM 1557 C C . ALA A 1 196 ? -9.750 13.143 21.306 1.00 96.25 196 ALA A C 1
ATOM 1559 O O . ALA A 1 196 ? -10.922 13.294 21.653 1.00 96.25 196 ALA A O 1
ATOM 1560 N N . TRP A 1 197 ? -9.420 12.650 20.109 1.00 96.81 197 TRP A N 1
ATOM 1561 C CA . TRP A 1 197 ? -10.423 12.270 19.120 1.00 96.81 197 TRP A CA 1
ATOM 1562 C C . TRP A 1 197 ? -11.321 11.128 19.607 1.00 96.81 197 TRP A C 1
ATOM 1564 O O . TRP A 1 197 ? -12.538 11.220 19.467 1.00 96.81 197 TRP A O 1
ATOM 1574 N N . LEU A 1 198 ? -10.753 10.084 20.222 1.00 97.25 198 LEU A N 1
ATOM 1575 C CA . LEU A 1 198 ? -11.505 8.946 20.761 1.00 97.25 198 LEU A CA 1
ATOM 1576 C C . LEU A 1 198 ? -12.513 9.387 21.824 1.00 97.25 198 LEU A C 1
ATOM 1578 O O . LEU A 1 198 ? -13.672 8.980 21.766 1.00 97.25 198 LEU A O 1
ATOM 1582 N N . ALA A 1 199 ?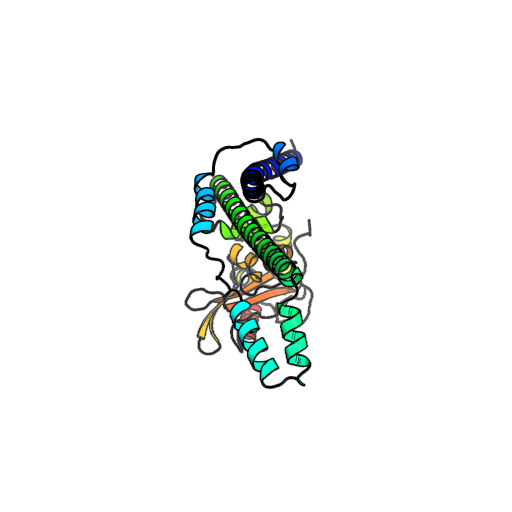 -12.099 10.254 22.753 1.00 96.81 199 ALA A N 1
ATOM 1583 C CA . ALA A 1 199 ? -12.984 10.799 23.780 1.00 96.81 199 ALA A CA 1
ATOM 1584 C C . ALA A 1 199 ? -14.143 11.602 23.163 1.00 96.81 199 ALA A C 1
ATOM 1586 O O . ALA A 1 199 ? -15.305 11.405 23.520 1.00 96.81 199 ALA A O 1
ATOM 1587 N N . GLN A 1 200 ? -13.847 12.462 22.184 1.00 96.12 200 GLN A N 1
ATOM 1588 C CA . GLN A 1 200 ? -14.871 13.235 21.480 1.00 96.12 200 GLN A CA 1
ATOM 1589 C C . GLN A 1 200 ? -15.816 12.346 20.662 1.00 96.12 200 GLN A C 1
ATOM 1591 O O . GLN A 1 200 ? -17.023 12.577 20.643 1.00 96.12 200 GLN A O 1
ATOM 1596 N N . ALA A 1 201 ? -15.286 11.336 19.971 1.00 96.12 201 ALA A N 1
ATOM 1597 C CA . ALA A 1 201 ? -16.077 10.418 19.164 1.00 96.12 201 ALA A CA 1
ATOM 1598 C C . ALA A 1 201 ? -16.992 9.548 20.034 1.00 96.12 201 ALA A C 1
ATOM 1600 O O . ALA A 1 201 ? -18.154 9.355 19.675 1.00 96.12 201 ALA A O 1
ATOM 1601 N N . ALA A 1 202 ? -16.513 9.097 21.198 1.00 97.06 202 ALA A N 1
ATOM 1602 C CA . ALA A 1 202 ? -17.331 8.397 22.187 1.00 97.06 202 ALA A CA 1
ATOM 1603 C C . ALA A 1 202 ? -18.519 9.255 22.647 1.00 97.06 202 ALA A C 1
ATOM 1605 O O . ALA A 1 202 ? -19.653 8.780 22.651 1.00 97.06 202 ALA A O 1
ATOM 1606 N N . GLY A 1 203 ? -18.290 10.546 22.924 1.00 95.62 203 GLY A N 1
ATOM 1607 C CA . GLY A 1 203 ? -19.356 11.501 23.254 1.00 95.62 203 GLY A CA 1
ATOM 1608 C C . GLY A 1 203 ? -20.400 11.698 22.144 1.00 95.62 203 GLY A C 1
ATOM 1609 O O . GLY A 1 203 ? -21.512 12.135 22.421 1.00 95.62 203 GLY A O 1
ATOM 1610 N N . ARG A 1 204 ? -20.074 11.338 20.895 1.00 94.56 204 ARG A N 1
ATOM 1611 C CA . ARG A 1 204 ? -20.992 11.351 19.740 1.00 94.56 204 ARG A CA 1
ATOM 1612 C C . ARG A 1 204 ? -21.642 9.991 19.454 1.00 94.56 204 ARG A C 1
ATOM 1614 O O . ARG A 1 204 ? -22.313 9.848 18.437 1.00 94.56 204 ARG A O 1
ATOM 1621 N N . GLY A 1 205 ? -21.440 8.997 20.318 1.00 95.69 205 GLY A N 1
ATOM 1622 C CA . GLY A 1 205 ? -22.035 7.665 20.186 1.00 95.69 205 GLY A CA 1
ATOM 1623 C C . GLY A 1 205 ? -21.157 6.617 19.496 1.00 95.69 205 GLY A C 1
ATOM 1624 O O . GLY A 1 205 ? -21.622 5.491 19.311 1.00 95.69 205 GLY A O 1
ATOM 1625 N N . LEU A 1 206 ? -19.895 6.926 19.156 1.00 97.56 206 LEU A N 1
ATOM 1626 C CA . LEU A 1 206 ? -18.955 5.907 18.676 1.00 97.56 206 LEU A CA 1
ATOM 1627 C C . LEU A 1 206 ? -18.686 4.885 19.789 1.00 97.56 206 LEU A C 1
ATOM 1629 O O . LEU A 1 206 ? -18.175 5.219 20.859 1.00 97.56 206 LEU A O 1
ATOM 1633 N N . ARG A 1 207 ? -18.916 3.607 19.497 1.00 98.38 207 ARG A N 1
ATOM 1634 C CA . ARG A 1 207 ? -18.481 2.491 20.340 1.00 98.38 207 ARG A CA 1
ATOM 1635 C C . ARG A 1 207 ? -16.993 2.234 20.106 1.00 98.38 207 ARG A C 1
ATOM 1637 O O . ARG A 1 207 ? -16.618 1.402 19.283 1.00 98.38 207 ARG A O 1
ATOM 1644 N N . VAL A 1 208 ? -16.146 2.966 20.833 1.00 97.69 208 VAL A N 1
ATOM 1645 C CA . VAL A 1 208 ? -14.677 2.947 20.682 1.00 97.69 208 VAL A CA 1
ATOM 1646 C C . VAL A 1 208 ? -14.091 1.533 20.709 1.00 97.69 208 VAL A C 1
ATOM 1648 O O . VAL A 1 208 ? -13.265 1.213 19.859 1.00 97.69 208 VAL A O 1
ATOM 1651 N N . GLY A 1 209 ? -14.545 0.674 21.629 1.00 97.50 209 GLY A N 1
ATOM 1652 C CA . GLY A 1 209 ? -14.080 -0.715 21.708 1.00 97.50 209 GLY A CA 1
ATOM 1653 C C . GLY A 1 209 ? -14.290 -1.474 20.396 1.00 97.50 209 GLY A C 1
ATOM 1654 O O . GLY A 1 209 ? -13.335 -2.013 19.850 1.00 97.50 209 GLY A O 1
ATOM 1655 N N . ALA A 1 210 ? -15.498 -1.410 19.827 1.00 98.00 210 ALA A N 1
ATOM 1656 C CA . ALA A 1 210 ? -15.818 -2.057 18.553 1.00 98.00 210 ALA A CA 1
ATOM 1657 C C . ALA A 1 210 ? -15.004 -1.494 17.374 1.00 98.00 210 ALA A C 1
ATOM 1659 O O . ALA A 1 210 ? -14.586 -2.245 16.497 1.00 98.00 210 ALA A O 1
ATOM 1660 N N . TRP A 1 211 ? -14.748 -0.183 17.361 1.00 97.88 211 TRP A N 1
ATOM 1661 C CA . TRP A 1 211 ? -13.941 0.463 16.321 1.00 97.88 211 TRP A CA 1
ATOM 1662 C C . TRP A 1 211 ? -12.482 -0.013 16.325 1.00 97.88 211 TRP A C 1
ATOM 1664 O O . TRP A 1 211 ? -1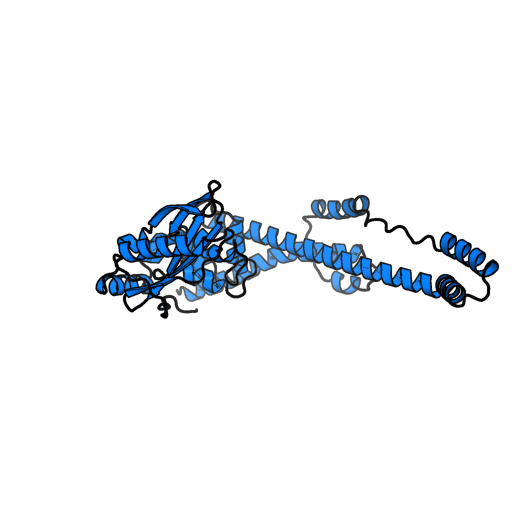1.902 -0.283 15.266 1.00 97.88 211 TRP A O 1
ATOM 1674 N N . LEU A 1 212 ? -11.891 -0.114 17.520 1.00 96.31 212 LEU A N 1
ATOM 1675 C CA . LEU A 1 212 ? -10.505 -0.538 17.714 1.00 96.31 212 LEU A CA 1
ATOM 1676 C C . LEU A 1 212 ? -10.327 -2.050 17.558 1.00 96.31 212 LEU A C 1
ATOM 1678 O O . LEU A 1 212 ? -9.341 -2.471 16.966 1.00 96.31 212 LEU A O 1
ATOM 1682 N N . GLU A 1 213 ? -11.281 -2.849 18.033 1.00 96.31 213 GLU A N 1
ATOM 1683 C CA . GLU A 1 213 ? -11.290 -4.305 17.862 1.00 96.31 213 GLU A CA 1
ATOM 1684 C C . GLU A 1 213 ? -11.393 -4.674 16.376 1.00 96.31 213 GLU A C 1
ATOM 1686 O O . GLU A 1 213 ? -10.609 -5.477 15.875 1.00 96.31 213 GLU A O 1
ATOM 1691 N N . GLY A 1 214 ? -12.286 -4.000 15.644 1.00 97.00 214 GLY A N 1
ATOM 1692 C CA . GLY A 1 214 ? -12.558 -4.290 14.243 1.00 97.00 214 GLY A CA 1
ATOM 1693 C C . GLY A 1 214 ? -13.712 -5.277 14.055 1.00 97.00 214 GLY A C 1
ATOM 1694 O O . GLY A 1 214 ? -14.573 -5.456 14.918 1.00 97.00 214 GLY A O 1
ATOM 1695 N N . LEU A 1 215 ? -13.748 -5.878 12.872 1.00 98.31 215 LEU A N 1
ATOM 1696 C CA . LEU A 1 215 ? -14.688 -6.920 12.472 1.00 98.31 215 LEU A CA 1
ATOM 1697 C C . LEU A 1 215 ? -13.943 -7.870 11.538 1.00 98.31 215 LEU A C 1
ATOM 1699 O O . LEU A 1 215 ? -13.117 -7.409 10.750 1.00 98.31 215 LEU A O 1
ATOM 1703 N N . GLU A 1 216 ? -14.242 -9.159 11.618 1.00 98.56 216 GLU A N 1
ATOM 1704 C CA . GLU A 1 216 ? -13.747 -10.182 10.702 1.00 98.56 216 GLU A CA 1
ATOM 1705 C C . GLU A 1 216 ? -14.898 -11.122 10.339 1.00 98.56 216 GLU A C 1
ATOM 1707 O O . GLU A 1 216 ? -15.632 -11.572 11.218 1.00 98.56 216 GLU A O 1
ATOM 1712 N N . GLU A 1 217 ? -15.073 -11.395 9.049 1.00 98.38 217 GLU A N 1
ATOM 1713 C CA . GLU A 1 217 ? -16.130 -12.255 8.523 1.00 98.38 217 GLU A CA 1
ATOM 1714 C C . GLU A 1 217 ? -15.623 -13.046 7.314 1.00 98.38 217 GLU A C 1
ATOM 1716 O O . GLU A 1 217 ? -14.871 -12.532 6.480 1.00 98.38 217 GLU A O 1
ATOM 1721 N N . LYS A 1 218 ? -16.072 -14.297 7.187 1.00 98.44 218 LYS A N 1
ATOM 1722 C CA . LYS A 1 218 ? -15.896 -15.070 5.955 1.00 98.44 218 LYS A CA 1
ATOM 1723 C C . LYS A 1 218 ? -17.014 -14.732 4.978 1.00 98.44 218 LYS A C 1
ATOM 1725 O O . LYS A 1 218 ? -18.178 -14.696 5.367 1.00 98.44 218 LYS A O 1
ATOM 1730 N N . VAL A 1 219 ? -16.660 -14.514 3.720 1.00 98.31 219 VAL A N 1
ATOM 1731 C CA . VAL A 1 219 ? -17.593 -14.185 2.638 1.00 98.31 219 VAL A CA 1
ATOM 1732 C C . VAL A 1 219 ? -17.227 -14.952 1.376 1.00 98.31 219 VAL A C 1
ATOM 1734 O O . VAL A 1 219 ? -16.093 -15.401 1.219 1.00 98.31 219 VAL A O 1
ATOM 1737 N N . GLU A 1 220 ? -18.167 -15.051 0.445 1.00 97.88 220 GLU A N 1
ATOM 1738 C CA . GLU A 1 220 ? -17.911 -15.583 -0.888 1.00 97.88 220 GLU A CA 1
ATOM 1739 C C . GLU A 1 220 ? -17.956 -14.445 -1.913 1.00 97.88 220 GLU A C 1
ATOM 1741 O O . GLU A 1 220 ? -18.956 -13.739 -2.009 1.00 97.88 220 GLU A O 1
ATOM 1746 N N . ILE A 1 221 ? -16.879 -14.249 -2.678 1.00 96.69 221 ILE A N 1
ATOM 1747 C CA . ILE A 1 221 ? -16.811 -13.249 -3.754 1.00 96.69 221 ILE A CA 1
ATOM 1748 C C . ILE A 1 221 ? -16.331 -13.939 -5.025 1.00 96.69 221 ILE A C 1
ATOM 1750 O O . ILE A 1 221 ? -15.256 -14.538 -5.037 1.00 96.69 221 ILE A O 1
ATOM 1754 N N . ALA A 1 222 ? -17.114 -13.841 -6.104 1.00 95.25 222 ALA A N 1
ATOM 1755 C CA . ALA A 1 222 ? -16.802 -14.460 -7.396 1.00 95.25 222 ALA A CA 1
ATOM 1756 C C . ALA A 1 222 ? -16.446 -15.962 -7.284 1.00 95.25 222 ALA A C 1
ATOM 1758 O O . ALA A 1 222 ? -15.474 -16.425 -7.885 1.00 95.25 222 ALA A O 1
ATOM 1759 N N . GLY A 1 223 ? -17.201 -16.713 -6.471 1.00 95.88 223 GLY A N 1
ATOM 1760 C CA . GLY A 1 223 ? -16.983 -18.147 -6.248 1.00 95.88 223 GLY A CA 1
ATOM 1761 C C . GLY A 1 223 ? -15.763 -18.487 -5.385 1.00 95.88 223 GLY A C 1
ATOM 1762 O O . GLY A 1 223 ? -15.315 -19.632 -5.386 1.00 95.88 223 GLY A O 1
ATOM 1763 N N . ARG A 1 224 ? -15.164 -17.505 -4.698 1.00 96.62 224 ARG A N 1
ATOM 1764 C CA . ARG A 1 224 ? -13.997 -17.698 -3.824 1.00 96.62 224 ARG A CA 1
ATOM 1765 C C . ARG A 1 224 ? -14.340 -17.352 -2.386 1.00 96.62 224 ARG A C 1
ATOM 1767 O O . ARG A 1 224 ? -14.853 -16.266 -2.122 1.00 96.62 224 ARG A O 1
ATOM 1774 N N . SER A 1 225 ? -13.981 -18.240 -1.463 1.00 97.88 225 SER A N 1
ATOM 1775 C CA . SER A 1 225 ? -14.044 -17.968 -0.028 1.00 97.88 225 SER A CA 1
ATOM 1776 C C . SER A 1 225 ? -12.932 -16.995 0.365 1.00 97.88 225 SER A C 1
ATOM 1778 O O . SER A 1 225 ? -11.752 -17.271 0.148 1.00 97.88 225 SER A O 1
ATOM 1780 N N . LEU A 1 226 ? -13.308 -15.865 0.958 1.00 98.44 226 LEU A N 1
ATOM 1781 C CA . LEU A 1 226 ? -12.397 -14.851 1.479 1.00 98.44 226 LEU A CA 1
ATOM 1782 C C . LEU A 1 226 ? -12.685 -14.573 2.952 1.00 98.44 226 LEU A C 1
ATOM 1784 O O . LEU A 1 226 ? -13.819 -14.704 3.407 1.00 98.44 226 LEU A O 1
ATOM 1788 N N . THR A 1 227 ? -11.682 -14.076 3.665 1.00 98.69 227 THR A N 1
ATOM 1789 C CA . THR A 1 227 ? -11.857 -13.440 4.974 1.00 98.69 227 THR A CA 1
ATOM 1790 C C . THR A 1 227 ? -11.771 -11.928 4.799 1.00 98.69 227 THR A C 1
ATOM 1792 O O . THR A 1 227 ? -10.695 -11.409 4.497 1.00 98.69 227 THR A O 1
ATOM 1795 N N . LEU A 1 228 ? -12.885 -11.212 4.975 1.00 98.75 228 LEU A N 1
ATOM 1796 C CA . LEU A 1 228 ? -12.874 -9.756 5.114 1.00 98.75 228 LEU A CA 1
ATOM 1797 C C . LEU A 1 228 ? -12.579 -9.402 6.565 1.00 98.75 228 LEU A C 1
ATOM 1799 O O . LEU A 1 228 ? -13.257 -9.890 7.465 1.00 98.75 228 LEU A O 1
ATOM 1803 N N . ARG A 1 229 ? -11.604 -8.526 6.802 1.00 98.56 229 ARG A N 1
ATOM 1804 C CA . ARG A 1 229 ? -11.285 -8.045 8.146 1.00 98.56 229 ARG A CA 1
ATOM 1805 C C . ARG A 1 229 ? -10.893 -6.581 8.167 1.00 98.56 229 ARG A C 1
ATOM 1807 O O . ARG A 1 229 ? -10.276 -6.079 7.228 1.00 98.56 229 ARG A O 1
ATOM 1814 N N . VAL A 1 230 ? -11.200 -5.912 9.271 1.00 98.44 230 VAL A N 1
ATOM 1815 C CA . VAL A 1 230 ? -10.620 -4.611 9.608 1.00 98.44 230 VAL A CA 1
ATOM 1816 C C . VAL A 1 230 ? -9.216 -4.849 10.162 1.00 98.44 230 VAL A C 1
ATOM 1818 O O . VAL A 1 230 ? -9.055 -5.458 11.214 1.00 98.44 230 VAL A O 1
ATOM 1821 N N . GLU A 1 231 ? -8.200 -4.385 9.444 1.00 97.50 231 GLU A N 1
ATOM 1822 C CA . GLU A 1 231 ? -6.803 -4.661 9.760 1.00 97.50 231 GLU A CA 1
ATOM 1823 C C . GLU A 1 231 ? -6.333 -3.947 11.033 1.00 97.50 231 GLU A C 1
ATOM 1825 O O . GLU A 1 231 ? -6.648 -2.774 11.272 1.00 97.50 231 GLU A O 1
ATOM 1830 N N . ASN A 1 232 ? -5.527 -4.661 11.818 1.00 94.06 232 ASN A N 1
ATOM 1831 C CA . ASN A 1 232 ? -4.903 -4.180 13.045 1.00 94.06 232 ASN A CA 1
ATOM 1832 C C . ASN A 1 232 ? -3.371 -4.273 13.023 1.00 94.06 232 ASN A C 1
ATOM 1834 O O . ASN A 1 232 ? -2.744 -3.596 13.837 1.00 94.06 232 ASN A O 1
ATOM 1838 N N . ASP A 1 233 ? -2.769 -5.040 12.104 1.00 91.50 233 ASP A N 1
ATOM 1839 C CA . ASP A 1 233 ? -1.317 -5.046 11.904 1.00 91.50 233 ASP A CA 1
ATOM 1840 C C . ASP A 1 233 ? -0.864 -3.697 11.303 1.00 91.50 233 ASP A C 1
ATOM 1842 O O . ASP A 1 233 ? -1.179 -3.411 10.141 1.00 91.50 233 ASP A O 1
ATOM 1846 N N . PRO A 1 234 ? -0.114 -2.858 12.049 1.00 89.19 234 PRO A N 1
ATOM 1847 C CA . PRO A 1 234 ? 0.380 -1.577 11.544 1.00 89.19 234 PRO A CA 1
ATOM 1848 C C . PRO A 1 234 ? 1.160 -1.712 10.245 1.00 89.19 234 PRO A C 1
ATOM 1850 O O . PRO A 1 234 ? 1.015 -0.871 9.359 1.00 89.19 234 PRO A O 1
ATOM 1853 N N . TRP A 1 235 ? 1.974 -2.756 10.115 1.00 88.38 235 TRP A N 1
ATOM 1854 C CA . TRP A 1 235 ? 2.828 -2.930 8.949 1.00 88.38 235 TRP A CA 1
ATOM 1855 C C . TRP A 1 235 ? 1.991 -3.236 7.721 1.00 88.38 235 TRP A C 1
ATOM 1857 O O . TRP A 1 235 ? 2.168 -2.611 6.677 1.00 88.38 235 TRP A O 1
ATOM 1867 N N . GLN A 1 236 ? 1.008 -4.122 7.866 1.00 92.25 236 GLN A N 1
ATOM 1868 C CA . GLN A 1 236 ? 0.080 -4.419 6.787 1.00 92.25 236 GLN A CA 1
ATOM 1869 C C . GLN A 1 236 ? -0.780 -3.201 6.420 1.00 92.25 236 GLN A C 1
ATOM 1871 O O . GLN A 1 236 ? -1.086 -3.015 5.243 1.00 92.25 236 GLN A O 1
ATOM 1876 N N . ILE A 1 237 ? -1.150 -2.338 7.375 1.00 94.56 237 ILE A N 1
ATOM 1877 C CA . ILE A 1 237 ? -1.874 -1.090 7.079 1.00 94.56 237 ILE A CA 1
ATOM 1878 C C . ILE A 1 237 ? -0.984 -0.119 6.299 1.00 94.56 237 ILE A C 1
ATOM 1880 O O . ILE A 1 237 ? -1.408 0.395 5.268 1.00 94.56 237 ILE A O 1
ATOM 1884 N N . VAL A 1 238 ? 0.252 0.121 6.738 1.00 91.62 238 VAL A N 1
ATOM 1885 C CA . VAL A 1 238 ? 1.186 1.020 6.038 1.00 91.62 238 VAL A CA 1
ATOM 1886 C C . VAL A 1 238 ? 1.457 0.536 4.605 1.00 91.62 238 VAL A C 1
ATOM 1888 O O . VAL A 1 238 ? 1.594 1.340 3.685 1.00 91.62 238 VAL A O 1
ATOM 1891 N N . GLU A 1 239 ? 1.437 -0.777 4.381 1.00 91.81 239 GLU A N 1
ATOM 1892 C CA . GLU A 1 239 ? 1.573 -1.396 3.060 1.00 91.81 239 GLU A CA 1
ATOM 1893 C C . GLU A 1 239 ? 0.295 -1.369 2.207 1.00 91.81 239 GLU A C 1
ATOM 1895 O O . GLU A 1 239 ? 0.276 -1.974 1.135 1.00 91.81 239 GLU A O 1
ATOM 1900 N N . MET A 1 240 ? -0.759 -0.640 2.599 1.00 95.12 240 MET A N 1
ATOM 1901 C CA . MET A 1 240 ? -2.048 -0.630 1.887 1.00 95.12 240 MET A CA 1
ATOM 1902 C C . MET A 1 240 ? -1.942 -0.383 0.391 1.00 95.12 240 MET A C 1
ATOM 1904 O O . MET A 1 240 ? -2.725 -0.938 -0.384 1.00 95.12 240 MET A O 1
ATOM 1908 N N . GLY A 1 241 ? -0.973 0.427 -0.030 1.00 93.56 241 GLY A N 1
ATOM 1909 C CA . GLY A 1 241 ? -0.767 0.750 -1.427 1.00 93.56 241 GLY A CA 1
ATOM 1910 C C . GLY A 1 241 ? -0.125 -0.351 -2.267 1.00 93.56 241 GLY A C 1
ATOM 1911 O O . GLY A 1 241 ? -0.367 -0.371 -3.472 1.00 93.56 241 GLY A O 1
ATOM 1912 N N . VAL A 1 242 ? 0.650 -1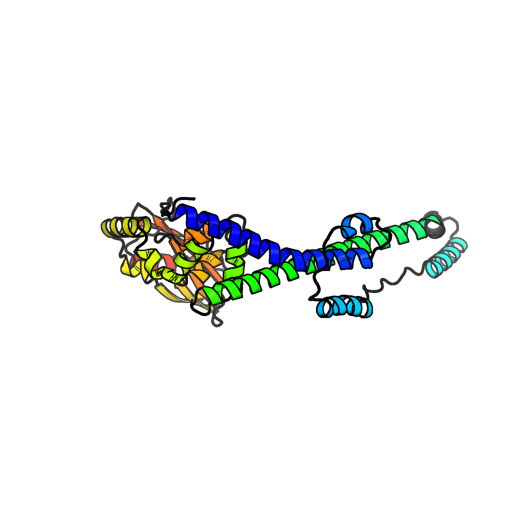.250 -1.650 1.00 91.69 242 VAL A N 1
ATOM 1913 C CA . VAL A 1 242 ? 1.537 -2.205 -2.337 1.00 91.69 242 VAL A CA 1
ATOM 1914 C C . VAL A 1 242 ? 0.760 -3.269 -3.128 1.00 91.69 242 VAL A C 1
ATOM 1916 O O . VAL A 1 242 ? 1.035 -3.406 -4.319 1.00 91.69 242 VAL A O 1
ATOM 1919 N N . PRO A 1 243 ? -0.265 -3.964 -2.582 1.00 93.56 243 PRO A N 1
ATOM 1920 C CA . PRO A 1 243 ? -0.943 -5.050 -3.308 1.00 93.56 243 PRO A CA 1
ATOM 1921 C C . PRO A 1 243 ? -1.712 -4.626 -4.573 1.00 93.56 243 PRO A C 1
ATOM 1923 O O . PRO A 1 243 ? -2.164 -5.486 -5.329 1.00 93.56 243 PRO A O 1
ATOM 1926 N N . PHE A 1 244 ? -1.897 -3.318 -4.780 1.00 93.69 244 PHE A N 1
ATOM 1927 C CA . PHE A 1 244 ? -2.697 -2.738 -5.866 1.00 93.69 244 PHE A CA 1
ATOM 1928 C C . PHE A 1 244 ? -1.947 -1.648 -6.649 1.00 93.69 244 PHE A C 1
ATOM 1930 O O . PHE A 1 244 ? -2.576 -0.934 -7.422 1.00 93.69 244 PHE A O 1
ATOM 1937 N N . ASP A 1 245 ? -0.639 -1.483 -6.414 1.00 90.56 245 ASP A N 1
ATOM 1938 C CA . ASP A 1 245 ? 0.232 -0.491 -7.073 1.00 90.56 245 ASP A CA 1
ATOM 1939 C C . ASP A 1 245 ? -0.358 0.936 -7.134 1.00 90.56 245 ASP A C 1
ATOM 1941 O O . ASP A 1 245 ? -0.315 1.632 -8.145 1.00 90.56 245 ASP A O 1
ATOM 1945 N N . THR A 1 246 ? -0.979 1.374 -6.034 1.00 91.06 246 THR A N 1
ATOM 1946 C CA . THR A 1 246 ? -1.627 2.701 -5.971 1.00 91.06 246 THR A CA 1
ATOM 1947 C C . THR A 1 246 ? -0.635 3.802 -5.589 1.00 91.06 246 THR A C 1
ATOM 1949 O O . THR A 1 246 ? 0.454 3.517 -5.097 1.00 91.06 246 THR A O 1
ATOM 1952 N N . CYS A 1 247 ? -1.043 5.074 -5.671 1.00 89.88 247 CYS A N 1
ATOM 1953 C CA . CYS A 1 247 ? -0.236 6.210 -5.199 1.00 89.88 247 CYS A CA 1
ATOM 1954 C C . CYS A 1 247 ? 0.177 6.127 -3.713 1.00 89.88 247 CYS A C 1
ATOM 1956 O O . CYS A 1 247 ? 1.132 6.784 -3.315 1.00 89.88 247 CYS A O 1
ATOM 1958 N N . LEU A 1 248 ? -0.499 5.304 -2.903 1.00 88.44 248 LEU A N 1
ATOM 1959 C CA . LEU A 1 248 ? -0.151 5.015 -1.506 1.00 88.44 248 LEU A CA 1
ATOM 1960 C C . LEU A 1 248 ? 0.926 3.923 -1.355 1.00 88.44 248 LEU A C 1
ATOM 1962 O O . LEU A 1 248 ? 1.228 3.513 -0.238 1.00 88.44 248 LEU A O 1
ATOM 1966 N N . SER A 1 249 ? 1.447 3.365 -2.452 1.00 88.31 249 SER A N 1
ATOM 1967 C CA . SER A 1 249 ? 2.469 2.314 -2.412 1.00 88.31 249 SER A CA 1
ATOM 1968 C C . SER A 1 249 ? 3.778 2.865 -1.854 1.00 88.31 249 SER A C 1
ATOM 1970 O O . SER A 1 249 ? 4.267 3.886 -2.328 1.00 88.31 249 SER A O 1
ATOM 1972 N N . LEU A 1 250 ? 4.381 2.163 -0.892 1.00 82.94 250 LEU A N 1
ATOM 1973 C CA . LEU A 1 250 ? 5.697 2.529 -0.350 1.00 82.94 250 LEU A CA 1
ATOM 1974 C C . LEU A 1 250 ? 6.835 2.290 -1.352 1.00 82.94 250 LEU A C 1
ATOM 1976 O O . LEU A 1 250 ? 7.934 2.795 -1.163 1.00 82.94 250 LEU A O 1
ATOM 1980 N N . GLU A 1 251 ? 6.594 1.490 -2.394 1.00 80.44 251 GLU A N 1
ATOM 1981 C CA . GLU A 1 251 ? 7.625 1.125 -3.369 1.00 80.44 251 GLU A CA 1
ATOM 1982 C C . GLU A 1 251 ? 7.713 2.128 -4.523 1.00 80.44 251 GLU A C 1
ATOM 1984 O O . GLU A 1 251 ? 8.800 2.404 -5.025 1.00 80.44 251 GLU A O 1
ATOM 1989 N N . LYS A 1 252 ? 6.562 2.639 -4.979 1.00 79.06 252 LYS A N 1
ATOM 1990 C CA . LYS A 1 252 ? 6.453 3.431 -6.219 1.00 79.06 252 LYS A CA 1
ATOM 1991 C C . LYS A 1 252 ? 5.451 4.587 -6.143 1.00 79.06 252 LYS A C 1
ATOM 1993 O O . LYS A 1 252 ? 5.273 5.306 -7.122 1.00 79.06 252 LYS A O 1
ATOM 1998 N N . GLY A 1 253 ? 4.755 4.746 -5.020 1.00 78.38 253 GLY A N 1
ATOM 1999 C CA . GLY A 1 253 ? 3.674 5.711 -4.870 1.00 78.38 253 GLY A CA 1
ATOM 2000 C C . GLY A 1 253 ? 4.173 7.113 -4.528 1.00 78.38 253 GLY A C 1
ATOM 2001 O O . GLY A 1 253 ? 5.049 7.290 -3.685 1.00 78.38 253 GLY A O 1
ATOM 2002 N N . SER A 1 254 ? 3.568 8.131 -5.137 1.00 80.94 254 SER A N 1
ATOM 2003 C CA . SER A 1 254 ? 3.857 9.543 -4.850 1.00 80.94 254 SER A CA 1
ATOM 2004 C C . SER A 1 254 ? 3.288 10.041 -3.512 1.00 80.94 254 SER A C 1
ATOM 2006 O O . SER A 1 254 ? 3.621 11.140 -3.079 1.00 80.94 254 SER A O 1
ATOM 2008 N N . CYS A 1 255 ? 2.431 9.257 -2.850 1.00 84.25 255 CYS A N 1
ATOM 2009 C CA . CYS A 1 255 ? 1.730 9.603 -1.609 1.00 84.25 255 CYS A CA 1
ATOM 2010 C C . CYS A 1 255 ? 2.037 8.605 -0.476 1.00 84.25 255 CYS A C 1
ATOM 2012 O O . CYS A 1 255 ? 1.187 8.334 0.372 1.00 84.25 255 CYS A O 1
ATOM 2014 N N . ALA A 1 256 ? 3.242 8.030 -0.450 1.00 82.06 256 ALA A N 1
ATOM 2015 C CA . ALA A 1 256 ? 3.639 7.037 0.551 1.00 82.06 256 ALA A CA 1
ATOM 2016 C C . ALA A 1 256 ? 3.579 7.571 2.001 1.00 82.06 256 ALA A C 1
ATOM 2018 O O . ALA A 1 256 ? 3.170 6.848 2.910 1.00 82.06 256 ALA A O 1
ATOM 2019 N N . SER A 1 257 ? 3.873 8.857 2.227 1.00 81.62 257 SER A N 1
ATOM 2020 C CA . SER A 1 257 ? 3.681 9.507 3.535 1.00 81.62 257 SER A CA 1
ATOM 2021 C C . SER A 1 257 ? 2.215 9.491 3.989 1.00 81.62 257 SER A C 1
ATOM 2023 O O . SER A 1 257 ? 1.931 9.284 5.168 1.00 81.62 257 SER A O 1
ATOM 2025 N N . SER A 1 258 ? 1.260 9.613 3.061 1.00 88.38 258 SER A N 1
ATOM 2026 C CA . SER A 1 258 ? -0.170 9.507 3.367 1.00 88.38 258 SER A CA 1
ATOM 2027 C C . SER A 1 258 ? -0.573 8.097 3.802 1.00 88.38 258 SER A C 1
ATOM 2029 O O . SER A 1 258 ? -1.469 7.963 4.630 1.00 88.38 258 SER A O 1
ATOM 2031 N N . ALA A 1 259 ? 0.083 7.043 3.302 1.00 90.69 259 ALA A N 1
ATOM 2032 C CA . ALA A 1 259 ? -0.165 5.675 3.767 1.00 90.69 259 ALA A CA 1
ATOM 2033 C C . ALA A 1 259 ? 0.208 5.513 5.248 1.00 90.69 259 ALA A C 1
ATOM 2035 O O . ALA A 1 259 ? -0.538 4.907 6.016 1.00 90.69 259 ALA A O 1
ATOM 2036 N N . VAL A 1 260 ? 1.317 6.132 5.662 1.00 88.00 260 VAL A N 1
ATOM 2037 C CA . VAL A 1 260 ? 1.748 6.160 7.064 1.00 88.00 260 VAL A CA 1
ATOM 2038 C C . VAL A 1 260 ? 0.769 6.940 7.938 1.00 88.00 260 VAL A C 1
ATOM 2040 O O . VAL A 1 260 ? 0.349 6.428 8.974 1.00 88.00 260 VAL A O 1
ATOM 2043 N N . LEU A 1 261 ? 0.338 8.131 7.513 1.00 89.25 261 LEU A N 1
ATOM 2044 C CA . LEU A 1 261 ? -0.665 8.906 8.256 1.00 89.25 261 LEU A CA 1
ATOM 2045 C C . LEU A 1 261 ? -1.984 8.133 8.394 1.00 89.25 261 LEU A C 1
ATOM 2047 O O . LEU A 1 261 ? -2.516 8.007 9.495 1.00 89.25 261 LEU A O 1
ATOM 2051 N N . ASN A 1 262 ? -2.453 7.506 7.312 1.00 92.56 262 ASN A N 1
ATOM 2052 C CA . ASN A 1 262 ? -3.651 6.668 7.339 1.00 92.56 262 ASN A CA 1
ATOM 2053 C C . ASN A 1 262 ? -3.534 5.476 8.305 1.00 92.56 262 ASN A C 1
ATOM 2055 O O . ASN A 1 262 ? -4.556 5.003 8.802 1.00 92.56 262 ASN A O 1
ATOM 2059 N N . ALA A 1 263 ? -2.319 4.983 8.562 1.00 92.56 263 ALA A N 1
ATOM 2060 C CA . ALA A 1 263 ? -2.082 3.937 9.547 1.00 92.56 263 ALA A CA 1
ATOM 2061 C C . ALA A 1 263 ? -2.120 4.472 10.984 1.00 92.56 263 ALA A C 1
ATOM 2063 O O . ALA A 1 263 ? -2.757 3.863 11.844 1.00 92.56 263 ALA A O 1
ATOM 2064 N N . LEU A 1 264 ? -1.446 5.596 11.245 1.00 91.88 264 LEU A N 1
ATOM 2065 C CA . LEU A 1 264 ? -1.265 6.152 12.590 1.00 91.88 264 LEU A CA 1
ATOM 2066 C C . LEU A 1 264 ? -2.521 6.823 13.158 1.00 91.88 264 LEU A C 1
ATOM 2068 O O . LEU A 1 264 ? -2.724 6.825 14.376 1.00 91.88 264 LEU A O 1
ATOM 2072 N N . GLU A 1 265 ? -3.358 7.397 12.299 1.00 94.69 265 GLU A N 1
ATOM 2073 C CA . GLU A 1 265 ? -4.538 8.137 12.726 1.00 94.69 265 GLU A CA 1
ATOM 2074 C C . GLU A 1 265 ? -5.672 7.189 13.120 1.00 94.69 265 GLU A C 1
ATOM 2076 O O . GLU A 1 265 ? -6.223 6.437 12.311 1.00 94.69 265 GLU A O 1
ATOM 2081 N N . VAL A 1 266 ? -6.070 7.240 14.393 1.00 96.81 266 VAL A N 1
ATOM 2082 C CA . VAL A 1 266 ? -7.021 6.273 14.955 1.00 96.81 266 VAL A CA 1
ATOM 2083 C C . VAL A 1 266 ? -8.402 6.334 14.303 1.00 96.81 266 VAL A C 1
ATOM 2085 O O . VAL A 1 266 ? -9.115 5.327 14.297 1.00 96.81 266 VAL A O 1
ATOM 2088 N N . ASN A 1 267 ? -8.766 7.481 13.721 1.00 97.44 267 ASN A N 1
ATOM 2089 C CA . ASN A 1 267 ? -10.028 7.690 13.018 1.00 97.44 267 ASN A CA 1
ATOM 2090 C C . ASN A 1 267 ? -10.073 7.073 11.615 1.00 97.44 267 ASN A C 1
ATOM 2092 O O . ASN A 1 267 ? -11.100 7.191 10.945 1.00 97.44 267 ASN A O 1
ATOM 2096 N N . LYS A 1 268 ? -8.999 6.415 11.171 1.00 97.69 268 LYS A N 1
ATOM 2097 C CA . LYS A 1 268 ? -8.923 5.707 9.893 1.00 97.69 268 LYS A CA 1
ATOM 2098 C C . LYS A 1 268 ? -8.705 4.214 10.109 1.00 97.69 268 LYS A C 1
ATOM 2100 O O . LYS A 1 268 ? -8.052 3.786 11.063 1.00 97.69 268 LYS A O 1
ATOM 2105 N N . ARG A 1 269 ? -9.293 3.393 9.242 1.00 97.94 269 ARG A N 1
ATOM 2106 C CA . ARG A 1 269 ? -9.169 1.924 9.266 1.00 97.94 269 ARG A CA 1
ATOM 2107 C C . ARG A 1 269 ? -8.993 1.406 7.855 1.00 97.94 269 ARG A C 1
ATOM 2109 O O . ARG A 1 269 ? -9.465 2.029 6.915 1.00 97.94 269 ARG A O 1
ATOM 2116 N N . VAL A 1 270 ? -8.365 0.250 7.705 1.00 98.38 270 VAL A N 1
ATOM 2117 C CA . VAL A 1 270 ? -8.270 -0.431 6.412 1.00 98.38 270 VAL A CA 1
ATOM 2118 C C . VAL A 1 270 ? -8.978 -1.765 6.527 1.00 98.38 270 VAL A C 1
ATOM 2120 O O . VAL A 1 270 ? -8.755 -2.501 7.478 1.00 98.38 270 VAL A O 1
ATOM 2123 N N . VAL A 1 271 ? -9.846 -2.060 5.571 1.00 98.69 271 VAL A N 1
ATOM 2124 C CA . VAL A 1 271 ? -10.433 -3.381 5.376 1.00 98.69 271 VAL A CA 1
ATOM 2125 C C . VAL A 1 271 ? -9.599 -4.112 4.340 1.00 98.69 271 VAL A C 1
ATOM 2127 O O . VAL A 1 271 ? -9.348 -3.558 3.267 1.00 98.69 271 VAL A O 1
ATOM 2130 N N . TYR A 1 272 ? -9.214 -5.348 4.640 1.00 98.75 272 TYR A N 1
ATOM 2131 C CA . TYR A 1 272 ? -8.634 -6.277 3.676 1.00 98.75 272 TYR A CA 1
ATOM 2132 C C . TYR A 1 272 ? -9.545 -7.474 3.465 1.00 98.75 272 TYR A C 1
ATOM 2134 O O . TYR A 1 272 ? -10.162 -7.954 4.409 1.00 98.75 272 TYR A O 1
ATOM 2142 N N . GLY A 1 273 ? -9.582 -7.973 2.232 1.00 98.44 273 GLY A N 1
ATOM 2143 C CA . GLY A 1 273 ? -10.056 -9.317 1.929 1.00 98.44 273 GLY A CA 1
ATOM 2144 C C . GLY A 1 273 ? -8.880 -10.216 1.605 1.00 98.44 273 GLY A C 1
ATOM 2145 O O . GLY A 1 273 ? -8.119 -9.914 0.680 1.00 98.44 273 GLY A O 1
ATOM 2146 N N . LEU A 1 274 ? -8.731 -11.287 2.376 1.00 98.50 274 LEU A N 1
ATOM 2147 C CA . LEU A 1 274 ? -7.676 -12.277 2.225 1.00 98.50 274 LEU A CA 1
ATOM 2148 C C . LEU A 1 274 ? -8.251 -13.548 1.602 1.00 98.50 274 LEU A C 1
ATOM 2150 O O . LEU A 1 274 ? -9.325 -13.992 2.006 1.00 98.50 274 LEU A O 1
ATOM 2154 N N . ASP A 1 275 ? -7.549 -14.128 0.632 1.00 97.88 275 ASP A N 1
ATOM 2155 C CA . ASP A 1 275 ? -7.868 -15.472 0.145 1.00 97.88 275 ASP A CA 1
ATOM 2156 C C . ASP A 1 275 ? -7.410 -16.559 1.137 1.00 97.88 275 ASP A C 1
ATOM 2158 O O . ASP A 1 275 ? -6.806 -16.278 2.174 1.00 97.88 275 ASP A O 1
ATOM 2162 N N . GLU A 1 276 ? -7.674 -17.824 0.814 1.00 96.75 276 GLU A N 1
ATOM 2163 C CA . GLU A 1 276 ? -7.304 -18.981 1.645 1.00 96.75 276 GLU A CA 1
ATOM 2164 C C . GLU A 1 276 ? -5.792 -19.115 1.893 1.00 96.75 276 GLU A C 1
ATOM 2166 O O . GLU A 1 276 ? -5.372 -19.795 2.827 1.00 96.75 276 GLU A O 1
ATOM 2171 N N . ARG A 1 277 ? -4.960 -18.461 1.073 1.00 96.56 277 ARG A N 1
ATOM 2172 C CA . ARG A 1 277 ? -3.498 -18.427 1.223 1.00 96.56 277 ARG A CA 1
ATOM 2173 C C . ARG A 1 277 ? -3.029 -17.210 2.021 1.00 96.56 277 ARG A C 1
ATOM 2175 O O . ARG A 1 277 ? -1.826 -16.984 2.130 1.00 96.56 277 ARG A O 1
ATOM 2182 N N . GLY A 1 278 ? -3.954 -16.401 2.537 1.00 95.44 278 GLY A N 1
ATOM 2183 C CA . GLY A 1 278 ? -3.658 -15.147 3.222 1.00 95.44 278 GLY A CA 1
ATOM 2184 C C . GLY A 1 278 ? -3.244 -14.014 2.279 1.00 95.44 278 GLY A C 1
ATOM 2185 O O . GLY A 1 278 ? -2.744 -12.989 2.743 1.00 95.44 278 GLY A O 1
ATOM 2186 N N . LYS A 1 279 ? -3.421 -14.153 0.958 1.00 96.25 279 LYS A N 1
ATOM 2187 C CA . LYS A 1 279 ? -3.087 -13.087 0.010 1.00 96.25 279 LYS A CA 1
ATOM 2188 C C . LYS A 1 279 ? -4.181 -12.025 0.020 1.00 96.25 279 LYS A C 1
ATOM 2190 O O . LYS A 1 279 ? -5.358 -12.330 -0.149 1.00 96.25 279 LYS A O 1
ATOM 2195 N N . ILE A 1 280 ? -3.780 -10.760 0.131 1.00 97.88 280 ILE A N 1
ATOM 2196 C CA . ILE A 1 280 ? -4.690 -9.616 0.013 1.00 97.88 280 ILE A CA 1
ATOM 2197 C C . ILE A 1 280 ? -5.182 -9.508 -1.436 1.00 97.88 280 ILE A C 1
ATOM 2199 O O . ILE A 1 280 ? -4.394 -9.283 -2.357 1.00 97.88 280 ILE A O 1
ATOM 2203 N N . VAL A 1 281 ? -6.493 -9.640 -1.631 1.00 98.06 281 VAL A N 1
ATOM 2204 C CA . VAL A 1 281 ? -7.166 -9.538 -2.939 1.00 98.06 281 VAL A CA 1
ATOM 2205 C C . VAL A 1 281 ? -8.223 -8.437 -2.996 1.00 98.06 281 VAL A C 1
ATOM 2207 O O . VAL A 1 281 ? -8.687 -8.087 -4.080 1.00 98.06 281 VAL A O 1
ATOM 2210 N N . VAL A 1 282 ? -8.565 -7.852 -1.846 1.00 98.38 282 VAL A N 1
ATOM 2211 C CA . VAL A 1 282 ? -9.473 -6.707 -1.701 1.00 98.38 282 VAL A CA 1
ATOM 2212 C C . VAL A 1 282 ? -8.889 -5.726 -0.681 1.00 98.38 282 VAL A C 1
ATOM 2214 O O . VAL A 1 282 ? -8.342 -6.160 0.332 1.00 98.38 282 VAL A O 1
ATOM 2217 N N . ARG A 1 283 ? -9.031 -4.415 -0.906 1.00 98.44 283 ARG A N 1
ATOM 2218 C CA . ARG A 1 283 ? -8.718 -3.366 0.077 1.00 98.44 283 ARG A CA 1
ATOM 2219 C C . ARG A 1 283 ? -9.704 -2.205 0.008 1.00 98.44 283 ARG A C 1
ATOM 2221 O O . ARG A 1 283 ? -9.996 -1.699 -1.074 1.00 98.44 283 ARG A O 1
ATOM 2228 N N . LYS A 1 284 ? -10.114 -1.695 1.171 1.00 98.31 284 LYS A N 1
ATOM 2229 C CA . LYS A 1 284 ? -10.859 -0.437 1.301 1.00 98.31 284 LYS A CA 1
ATOM 2230 C C . LYS A 1 284 ? -10.366 0.375 2.495 1.00 98.31 284 LYS A C 1
ATOM 2232 O O . LYS A 1 284 ? -10.278 -0.143 3.601 1.00 98.31 284 LYS A O 1
ATOM 2237 N N . LEU A 1 285 ? -10.045 1.648 2.277 1.00 98.19 285 LEU A N 1
ATOM 2238 C CA . LEU A 1 285 ? -9.777 2.590 3.368 1.00 98.19 285 LEU A CA 1
ATOM 2239 C C . LEU A 1 285 ? -11.116 3.119 3.895 1.00 98.19 285 LEU A C 1
ATOM 2241 O O . LEU A 1 285 ? -12.012 3.433 3.111 1.00 98.19 285 LEU A O 1
ATOM 2245 N N . LEU A 1 286 ? -11.232 3.235 5.211 1.00 98.38 286 LEU A N 1
ATOM 2246 C CA . LEU A 1 286 ? -12.373 3.782 5.929 1.00 98.38 286 LEU A CA 1
ATOM 2247 C C . LEU A 1 286 ? -11.925 4.966 6.778 1.00 98.38 286 LEU A C 1
ATOM 2249 O O . LEU A 1 286 ? -10.811 4.966 7.307 1.00 98.38 286 LEU A O 1
ATOM 2253 N N . ALA A 1 287 ? -12.811 5.936 6.972 1.00 97.94 287 ALA A N 1
ATOM 2254 C CA . ALA A 1 287 ? -12.578 7.013 7.921 1.00 97.94 287 ALA A CA 1
ATOM 2255 C C . ALA A 1 287 ? -13.856 7.420 8.653 1.00 97.94 287 ALA A C 1
ATOM 2257 O O . ALA A 1 287 ? -14.911 7.593 8.046 1.00 97.94 287 ALA A O 1
ATOM 2258 N N . ALA A 1 288 ? -13.754 7.609 9.963 1.00 97.19 288 ALA A N 1
ATOM 2259 C CA . ALA A 1 288 ? -14.828 8.170 10.765 1.00 97.19 288 ALA A CA 1
ATOM 2260 C C . ALA A 1 288 ? -14.860 9.700 10.611 1.00 97.19 288 ALA A C 1
ATOM 2262 O O . ALA A 1 288 ? -13.831 10.379 10.706 1.00 97.19 288 ALA A O 1
ATOM 2263 N N . THR A 1 289 ? -16.048 10.253 10.373 1.00 94.75 289 THR A N 1
ATOM 2264 C CA . THR A 1 289 ? -16.264 11.698 10.244 1.00 94.75 289 THR A CA 1
ATOM 2265 C C . THR A 1 289 ? -16.561 12.339 11.594 1.00 94.75 289 THR A C 1
ATOM 2267 O O . THR A 1 289 ? -16.976 11.691 12.558 1.00 94.75 289 THR A O 1
ATOM 2270 N N . ASN A 1 290 ? -16.440 13.664 11.648 1.00 88.62 290 ASN A N 1
ATOM 2271 C CA . ASN A 1 290 ? -16.819 14.433 12.835 1.00 88.62 290 ASN A CA 1
ATOM 2272 C C . ASN A 1 290 ? -18.334 14.432 13.094 1.00 88.62 290 ASN A C 1
ATOM 2274 O O . ASN A 1 290 ? -18.754 14.656 14.224 1.00 88.62 290 ASN A O 1
ATOM 2278 N N . SER A 1 291 ? -19.147 14.138 12.075 1.00 89.75 291 SER A N 1
ATOM 2279 C CA . SER A 1 291 ? -20.610 14.054 12.168 1.00 89.75 291 SER A CA 1
ATOM 2280 C C . SER A 1 291 ? -21.132 12.682 12.621 1.00 89.75 291 SER A C 1
ATOM 2282 O O . SER A 1 291 ? -22.337 12.454 12.578 1.00 89.75 291 SER A O 1
ATOM 2284 N N . GLY A 1 292 ? -20.255 11.756 13.031 1.00 91.38 292 GLY A N 1
ATOM 2285 C CA . GLY A 1 292 ? -20.657 10.396 13.424 1.00 91.38 292 GLY A CA 1
ATOM 2286 C C . GLY A 1 292 ? -20.963 9.472 12.237 1.00 91.38 292 GLY A C 1
ATOM 2287 O O . GLY A 1 292 ? -21.631 8.448 12.389 1.00 91.38 292 GLY A O 1
ATOM 2288 N N . GLY A 1 293 ? -20.487 9.835 11.045 1.00 95.88 293 GLY A N 1
ATOM 2289 C CA . GLY A 1 293 ? -20.543 9.001 9.852 1.00 95.88 293 GLY A CA 1
ATOM 2290 C C . GLY A 1 293 ? -19.276 8.164 9.660 1.00 95.88 293 GLY A C 1
ATOM 2291 O O . GLY A 1 293 ? -18.234 8.438 10.256 1.00 95.88 293 GLY A O 1
ATOM 2292 N N . MET A 1 294 ? -19.352 7.171 8.780 1.00 97.88 294 MET A N 1
ATOM 2293 C CA . MET A 1 294 ? -18.216 6.396 8.293 1.00 97.88 294 MET A CA 1
ATOM 2294 C C . MET A 1 294 ? -18.130 6.520 6.773 1.00 97.88 294 MET A C 1
ATOM 2296 O O . MET A 1 294 ? -19.048 6.122 6.061 1.00 97.88 294 MET A O 1
ATOM 2300 N N . LEU A 1 295 ? -17.024 7.076 6.287 1.00 97.50 295 LEU A N 1
ATOM 2301 C CA . LEU A 1 295 ? -16.705 7.175 4.867 1.00 97.50 295 LEU A CA 1
ATOM 2302 C C . LEU A 1 295 ? -15.970 5.920 4.424 1.00 97.50 295 LEU A C 1
ATOM 2304 O O . LEU A 1 295 ? -14.987 5.526 5.054 1.00 97.50 295 LEU A O 1
ATOM 2308 N N . GLY A 1 296 ? -16.411 5.345 3.312 1.00 97.44 296 GLY A N 1
ATOM 2309 C CA . GLY A 1 296 ? -15.659 4.354 2.559 1.00 97.44 296 GLY A CA 1
ATOM 2310 C C . GLY A 1 296 ? -15.003 4.995 1.342 1.00 97.44 296 GLY A C 1
ATOM 2311 O O . GLY A 1 296 ? -15.684 5.599 0.519 1.00 97.44 296 GLY A O 1
ATOM 2312 N N . TYR A 1 297 ? -13.687 4.854 1.208 1.00 96.62 297 TYR A N 1
ATOM 2313 C CA . TYR A 1 297 ? -12.983 5.224 -0.022 1.00 96.62 297 TYR A CA 1
ATOM 2314 C C . TYR A 1 297 ? -13.191 4.159 -1.110 1.00 96.62 297 TYR A C 1
ATOM 2316 O O . TYR A 1 297 ? -13.864 3.148 -0.902 1.00 96.62 297 TYR A O 1
ATOM 2324 N N . HIS A 1 298 ? -12.597 4.374 -2.286 1.00 96.81 298 HIS A N 1
ATOM 2325 C CA . HIS A 1 298 ? -12.652 3.409 -3.380 1.00 96.81 298 HIS A CA 1
ATOM 2326 C C . HIS A 1 298 ? -12.192 2.008 -2.937 1.00 96.81 298 HIS A C 1
ATOM 2328 O O . HIS A 1 298 ? -11.216 1.861 -2.193 1.00 96.81 298 HIS A O 1
ATOM 2334 N N . THR A 1 299 ? -12.923 0.993 -3.399 1.00 98.00 299 THR A N 1
ATOM 2335 C CA . THR A 1 299 ? -12.621 -0.415 -3.130 1.00 98.00 299 THR A CA 1
ATOM 2336 C C . THR A 1 299 ? -11.720 -0.928 -4.235 1.00 98.00 299 THR A C 1
ATOM 2338 O O . THR A 1 299 ? -12.120 -0.955 -5.389 1.00 98.00 299 THR A O 1
ATOM 2341 N N . TYR A 1 300 ? -10.505 -1.322 -3.877 1.00 97.94 300 TYR A N 1
ATOM 2342 C CA . TYR A 1 300 ? -9.572 -1.946 -4.802 1.00 97.94 300 TYR A CA 1
ATOM 2343 C C . TYR A 1 300 ? -9.740 -3.457 -4.707 1.00 97.94 300 TYR A C 1
ATOM 2345 O O . TYR A 1 300 ? -9.715 -4.008 -3.605 1.00 97.94 300 TYR A O 1
ATOM 2353 N N . SER A 1 301 ? -9.910 -4.131 -5.840 1.00 97.44 301 SER A N 1
ATOM 2354 C CA . SER A 1 301 ? -10.061 -5.582 -5.870 1.00 97.44 301 SER A CA 1
ATOM 2355 C C . SER A 1 301 ? -9.452 -6.200 -7.121 1.00 97.44 301 SER A C 1
ATOM 2357 O O . SER A 1 301 ? -9.474 -5.609 -8.196 1.00 97.44 301 SER A O 1
ATOM 2359 N N . HIS A 1 302 ? -8.939 -7.420 -6.964 1.00 96.25 302 HIS A N 1
ATOM 2360 C CA . HIS A 1 302 ? -8.566 -8.313 -8.067 1.00 96.25 302 HIS A CA 1
ATOM 2361 C C . HIS A 1 302 ? -9.722 -9.244 -8.481 1.00 96.25 302 HIS A C 1
ATOM 2363 O O . HIS A 1 302 ? -9.521 -10.155 -9.283 1.00 96.25 302 HIS A O 1
ATOM 2369 N N . LEU A 1 303 ? -10.916 -9.062 -7.905 1.00 96.31 303 LEU A N 1
ATOM 2370 C CA . LEU A 1 303 ? -12.100 -9.899 -8.095 1.00 96.31 303 LEU A CA 1
ATOM 2371 C C . LEU A 1 303 ? -13.277 -9.045 -8.568 1.00 96.31 303 LEU A C 1
ATOM 2373 O O . LEU A 1 303 ? -13.509 -7.951 -8.061 1.00 96.31 303 LEU A O 1
ATOM 2377 N N . GLN A 1 304 ? -14.044 -9.564 -9.524 1.00 94.81 304 GLN A N 1
ATOM 2378 C CA . GLN A 1 304 ? -15.246 -8.886 -10.004 1.00 94.81 304 GLN A CA 1
ATOM 2379 C C . GLN A 1 304 ? -16.360 -8.929 -8.951 1.00 94.81 304 GLN A C 1
ATOM 2381 O O . GLN A 1 304 ? -16.570 -9.958 -8.308 1.00 94.81 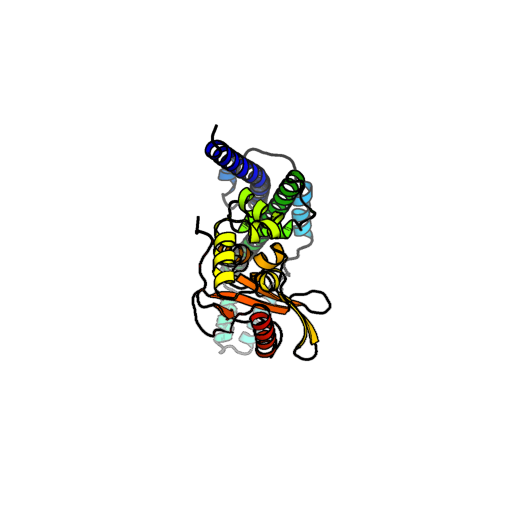304 GLN A O 1
ATOM 2386 N N . GLY A 1 305 ? -17.092 -7.821 -8.801 1.00 94.06 305 GLY A N 1
ATOM 2387 C CA . GLY A 1 305 ? -18.266 -7.733 -7.927 1.00 94.06 305 GLY A CA 1
ATOM 2388 C C . GLY A 1 305 ? -17.953 -7.650 -6.430 1.00 94.06 305 GLY A C 1
ATOM 2389 O O . GLY A 1 305 ? -18.859 -7.796 -5.610 1.00 94.06 305 GLY A O 1
ATOM 2390 N N . ALA A 1 306 ? -16.694 -7.414 -6.051 1.00 97.06 306 ALA A N 1
ATOM 2391 C CA . ALA A 1 306 ? -16.299 -7.298 -4.649 1.00 97.06 306 ALA A CA 1
ATOM 2392 C C . ALA A 1 306 ? -16.914 -6.071 -3.955 1.00 97.06 306 ALA A C 1
ATOM 2394 O O . ALA A 1 306 ? -17.120 -6.084 -2.745 1.00 97.06 306 ALA A O 1
ATOM 2395 N N . GLU A 1 307 ? -17.214 -5.011 -4.704 1.00 97.44 307 GLU A N 1
ATOM 2396 C CA . GLU A 1 307 ? -17.604 -3.703 -4.183 1.00 97.44 307 GLU A CA 1
ATOM 2397 C C . GLU A 1 307 ? -18.856 -3.767 -3.307 1.00 97.44 307 GLU A C 1
ATOM 2399 O O . GLU A 1 307 ? -18.848 -3.220 -2.207 1.00 97.44 307 GLU A O 1
ATOM 2404 N N . LEU A 1 308 ? -19.907 -4.458 -3.763 1.00 97.12 308 LEU A N 1
ATOM 2405 C CA . LEU A 1 308 ? -21.175 -4.554 -3.032 1.00 97.12 308 LEU A CA 1
ATOM 2406 C C . LEU A 1 308 ? -21.016 -5.321 -1.716 1.00 97.12 308 LEU A C 1
ATOM 2408 O O . LEU A 1 308 ? -21.496 -4.874 -0.679 1.00 97.12 308 LEU A O 1
ATOM 2412 N N . ILE A 1 309 ? -20.291 -6.440 -1.749 1.00 98.12 309 ILE A N 1
ATOM 2413 C CA . ILE A 1 309 ? -20.074 -7.302 -0.579 1.00 98.12 309 ILE A CA 1
ATOM 2414 C C . ILE A 1 309 ? -19.208 -6.582 0.460 1.00 98.12 309 ILE A C 1
ATOM 2416 O O . ILE A 1 309 ? -19.482 -6.629 1.659 1.00 98.12 309 ILE A O 1
ATOM 2420 N N . VAL A 1 310 ? -18.178 -5.866 0.003 1.00 98.31 310 VAL A N 1
ATOM 2421 C CA . VAL A 1 310 ? -17.321 -5.057 0.876 1.00 98.31 310 VAL A CA 1
ATOM 2422 C C . VAL A 1 310 ? -18.092 -3.878 1.458 1.00 98.31 310 VAL A C 1
ATOM 2424 O O . VAL A 1 310 ? -17.916 -3.571 2.634 1.00 98.31 310 VAL A O 1
ATOM 2427 N N . GLU A 1 311 ? -18.949 -3.218 0.678 1.00 98.19 311 GLU A N 1
ATOM 2428 C CA . GLU A 1 311 ? -19.807 -2.147 1.190 1.00 98.19 311 GLU A CA 1
ATOM 2429 C C . GLU A 1 311 ? -20.747 -2.664 2.282 1.00 98.19 311 GLU A C 1
ATOM 2431 O O . GLU A 1 311 ? -20.860 -2.049 3.339 1.00 98.19 311 GLU A O 1
ATOM 2436 N N . GLU A 1 312 ? -21.353 -3.833 2.083 1.00 98.25 312 GLU A N 1
ATOM 2437 C CA . GLU A 1 312 ? -22.224 -4.453 3.079 1.00 98.25 312 GLU A CA 1
ATOM 2438 C C . GLU A 1 312 ? -21.467 -4.806 4.371 1.00 98.25 312 GLU A C 1
ATOM 2440 O O . GLU A 1 312 ? -21.929 -4.497 5.474 1.00 98.25 312 GLU A O 1
ATOM 2445 N N . PHE A 1 313 ? -20.261 -5.370 4.246 1.00 98.62 313 PHE A N 1
ATOM 2446 C CA . PHE A 1 313 ? -19.359 -5.594 5.377 1.00 98.62 313 PHE A CA 1
ATOM 2447 C C . PHE A 1 313 ? -19.045 -4.281 6.113 1.00 98.62 313 PHE A C 1
ATOM 2449 O O . PHE A 1 313 ? -19.114 -4.206 7.342 1.00 98.62 313 PHE A O 1
ATOM 2456 N N . CYS A 1 314 ? -18.754 -3.207 5.375 1.00 98.50 314 CYS A N 1
ATOM 2457 C CA . CYS A 1 314 ? -18.519 -1.886 5.949 1.00 98.50 314 CYS A CA 1
ATOM 2458 C C . CYS A 1 314 ? -19.767 -1.324 6.643 1.00 98.50 314 CYS A C 1
ATOM 2460 O O . CYS A 1 314 ? -19.648 -0.741 7.719 1.00 98.50 314 CYS A O 1
ATOM 2462 N N . HIS A 1 315 ? -20.966 -1.531 6.100 1.00 98.38 315 HIS A N 1
ATOM 2463 C CA . HIS A 1 315 ? -22.214 -1.130 6.747 1.00 98.38 315 HIS A CA 1
ATOM 2464 C C . HIS A 1 315 ? -22.429 -1.859 8.078 1.00 98.38 315 HIS A C 1
ATOM 2466 O O . HIS A 1 315 ? -22.761 -1.216 9.078 1.00 98.38 315 HIS A O 1
ATOM 2472 N N . ARG A 1 316 ? -22.176 -3.175 8.128 1.00 98.50 316 ARG A N 1
ATOM 2473 C CA . ARG A 1 316 ? -22.221 -3.948 9.381 1.00 98.50 316 ARG A CA 1
ATOM 2474 C C . ARG A 1 316 ? -21.188 -3.449 10.385 1.00 98.50 316 ARG A C 1
ATOM 2476 O O . ARG A 1 316 ? -21.521 -3.246 11.553 1.00 98.50 316 ARG A O 1
ATOM 2483 N N . PHE A 1 317 ? -19.963 -3.175 9.936 1.00 98.62 317 PHE A N 1
ATOM 2484 C CA . PHE A 1 317 ? -18.923 -2.610 10.792 1.00 98.62 317 PHE A CA 1
ATOM 2485 C C . PHE A 1 317 ? -19.303 -1.224 11.339 1.00 98.62 317 PHE A C 1
ATOM 2487 O O . PHE A 1 317 ? -19.174 -0.988 12.542 1.00 98.62 317 PHE A O 1
ATOM 2494 N N . ALA A 1 318 ? -19.843 -0.330 10.503 1.00 98.38 318 ALA A N 1
ATOM 2495 C CA . ALA A 1 318 ? -20.343 0.975 10.936 1.00 98.38 318 ALA A CA 1
ATOM 2496 C C . ALA A 1 318 ? -21.431 0.828 12.005 1.00 98.38 318 ALA A C 1
ATOM 2498 O O . ALA A 1 318 ? -21.317 1.422 13.078 1.00 98.38 318 ALA A O 1
ATOM 2499 N N . ALA A 1 319 ? -22.431 -0.025 11.759 1.00 98.31 319 ALA A N 1
ATOM 2500 C CA . ALA A 1 319 ? -23.511 -0.287 12.706 1.00 98.31 319 ALA A CA 1
ATOM 2501 C C . ALA A 1 319 ? -22.988 -0.857 14.037 1.00 98.31 319 ALA A C 1
ATOM 2503 O O . ALA A 1 319 ? -23.384 -0.391 15.111 1.00 98.31 319 ALA A O 1
ATOM 2504 N N . ARG A 1 320 ? -22.036 -1.803 13.989 1.00 98.38 320 ARG A N 1
ATOM 2505 C CA . ARG A 1 320 ? -21.347 -2.338 15.177 1.00 98.38 320 ARG A CA 1
ATOM 2506 C C . ARG A 1 320 ? -20.689 -1.215 15.979 1.00 98.38 320 ARG A C 1
ATOM 2508 O O . ARG A 1 320 ? -20.812 -1.195 17.204 1.00 98.38 320 ARG A O 1
ATOM 2515 N N . CYS A 1 321 ? -20.070 -0.255 15.295 1.00 98.50 321 CYS A N 1
ATOM 2516 C CA . CYS A 1 321 ? -19.388 0.891 15.894 1.00 98.50 321 CYS A CA 1
ATOM 2517 C C . CYS A 1 321 ? -20.318 2.033 16.331 1.00 98.50 321 CYS A C 1
ATOM 2519 O O . CYS A 1 321 ? -19.833 2.993 16.921 1.00 98.50 321 CYS A O 1
ATOM 2521 N N . GLY A 1 322 ? -21.626 1.972 16.066 1.00 98.00 322 GLY A N 1
ATOM 2522 C CA . GLY A 1 322 ? -22.534 3.098 16.321 1.00 98.00 322 GLY A CA 1
ATOM 2523 C C . GLY A 1 322 ? -22.365 4.267 15.339 1.00 98.00 322 GLY A C 1
ATOM 2524 O O . GLY A 1 322 ? -22.759 5.388 15.646 1.00 98.00 322 GLY A O 1
ATOM 2525 N N . LEU A 1 323 ? -21.780 4.016 14.166 1.00 97.75 323 LEU A N 1
ATOM 2526 C CA . LEU A 1 323 ? -21.642 4.977 13.072 1.00 97.75 323 LEU A CA 1
ATOM 2527 C C . LEU A 1 323 ? -22.699 4.730 11.993 1.00 97.75 323 LEU A C 1
ATOM 2529 O O . LEU A 1 323 ? -23.212 3.621 11.837 1.00 97.75 323 LEU A O 1
ATOM 2533 N N . ARG A 1 324 ? -22.988 5.762 11.197 1.00 96.56 324 ARG A N 1
ATOM 2534 C CA . ARG A 1 324 ? -23.824 5.643 9.991 1.00 96.56 324 ARG A CA 1
ATOM 2535 C C . ARG A 1 324 ? -22.949 5.643 8.737 1.00 96.56 324 ARG A C 1
ATOM 2537 O O . ARG A 1 324 ? -22.027 6.456 8.675 1.00 96.56 324 ARG A O 1
ATOM 2544 N N . PRO A 1 325 ? -23.220 4.812 7.720 1.00 96.69 325 PRO A N 1
ATOM 2545 C CA . PRO A 1 325 ? -22.563 4.958 6.426 1.00 96.69 325 PRO A CA 1
ATOM 2546 C C . PRO A 1 325 ? -22.763 6.372 5.872 1.00 96.69 325 PRO A C 1
ATOM 2548 O O . PRO A 1 325 ? -23.857 6.934 5.961 1.00 96.69 325 PRO A O 1
ATOM 2551 N N . ALA A 1 326 ? -21.705 6.964 5.326 1.00 94.50 326 ALA A N 1
ATOM 2552 C CA . ALA A 1 326 ? -21.735 8.296 4.744 1.00 94.50 326 ALA A CA 1
ATOM 2553 C C . ALA A 1 326 ? -21.147 8.261 3.329 1.00 94.50 326 ALA A C 1
ATOM 2555 O O . ALA A 1 326 ? -20.029 7.799 3.122 1.00 94.50 326 ALA A O 1
ATOM 2556 N N . GLY A 1 327 ? -21.889 8.790 2.351 1.00 89.62 327 GLY A N 1
ATOM 2557 C CA . GLY A 1 327 ? -21.412 8.900 0.966 1.00 89.62 327 GLY A CA 1
ATOM 2558 C C . GLY A 1 327 ? -20.496 10.105 0.716 1.00 89.62 327 GLY A C 1
ATOM 2559 O O . GLY A 1 327 ? -19.855 10.182 -0.328 1.00 89.62 327 GLY A O 1
ATOM 2560 N N . ARG A 1 328 ? -20.454 11.075 1.643 1.00 88.00 328 ARG A N 1
ATOM 2561 C CA . ARG A 1 328 ? -19.635 12.296 1.563 1.00 88.00 328 ARG A CA 1
ATOM 2562 C C . ARG A 1 328 ? -19.225 12.778 2.948 1.00 88.00 328 ARG A C 1
ATOM 2564 O O . ARG A 1 328 ? -19.956 12.593 3.919 1.00 88.00 328 ARG A O 1
ATOM 2571 N N . GLY A 1 329 ? -18.082 13.451 3.012 1.00 87.38 329 GLY A N 1
ATOM 2572 C CA . GLY A 1 329 ? -17.558 14.090 4.213 1.00 87.38 329 GLY A CA 1
ATOM 2573 C C . GLY A 1 329 ? -16.044 14.244 4.139 1.00 87.38 329 GLY A C 1
ATOM 2574 O O . GLY A 1 329 ? -15.405 13.722 3.227 1.00 87.38 329 GLY A O 1
ATOM 2575 N N . THR A 1 330 ? -15.479 14.925 5.130 1.00 86.44 330 THR A N 1
ATOM 2576 C CA . THR A 1 330 ? -14.030 15.069 5.284 1.00 86.44 330 THR A CA 1
ATOM 2577 C C . THR A 1 330 ? -13.642 14.491 6.639 1.00 86.44 330 THR A C 1
ATOM 2579 O O . THR A 1 330 ? -14.163 14.957 7.660 1.00 86.44 330 THR A O 1
ATOM 2582 N N . PRO A 1 331 ? -12.782 13.461 6.696 1.00 89.44 331 PRO A N 1
ATOM 2583 C CA . PRO A 1 331 ? -12.267 13.003 7.972 1.00 89.44 331 PRO A CA 1
ATOM 2584 C C . PRO A 1 331 ? -11.332 14.059 8.552 1.00 89.44 331 PRO A C 1
ATOM 2586 O O . PRO A 1 331 ? -10.584 14.712 7.826 1.00 89.44 331 PRO A O 1
ATOM 2589 N N . GLN A 1 332 ? -11.358 14.212 9.872 1.00 90.25 332 GLN A N 1
ATOM 2590 C CA . GLN A 1 332 ? -10.390 15.063 10.548 1.00 90.25 332 GLN A CA 1
ATOM 2591 C C . GLN A 1 332 ? -8.979 14.502 10.339 1.00 90.25 332 GLN A C 1
ATOM 2593 O O . GLN A 1 332 ? -8.758 13.293 10.459 1.00 90.25 332 GLN A O 1
ATOM 2598 N N . GLN A 1 333 ? -8.032 15.381 10.040 1.00 91.31 333 GLN A N 1
ATOM 2599 C CA . GLN A 1 333 ? -6.618 15.069 10.160 1.00 91.31 333 GLN A CA 1
ATOM 2600 C C . GLN A 1 333 ? -6.208 15.251 11.626 1.00 91.31 333 GLN A C 1
ATOM 2602 O O . GLN A 1 333 ? -6.469 16.299 12.218 1.00 91.31 333 GLN A O 1
ATOM 2607 N N . LEU A 1 334 ? -5.647 14.205 12.225 1.00 91.44 334 LEU A N 1
ATOM 2608 C CA . LEU A 1 334 ? -5.248 14.154 13.630 1.00 91.44 334 LEU A CA 1
ATOM 2609 C C . LEU A 1 334 ? -3.747 14.390 13.793 1.00 91.44 334 LEU A C 1
ATOM 2611 O O . LEU A 1 334 ? -3.341 15.076 14.729 1.00 91.44 334 LEU A O 1
ATOM 2615 N N . GLU A 1 335 ? -2.940 13.829 12.893 1.00 82.31 335 GLU A N 1
ATOM 2616 C CA . GLU A 1 335 ? -1.487 13.989 12.918 1.00 82.31 335 GLU A CA 1
ATOM 2617 C C . GLU A 1 335 ? -1.080 15.241 12.122 1.00 82.31 335 GLU A C 1
ATOM 2619 O O . GLU A 1 335 ? -1.457 15.376 10.949 1.00 82.31 335 GLU A O 1
ATOM 2624 N N . PRO A 1 336 ? -0.317 16.177 12.715 1.00 73.88 336 PRO A N 1
ATOM 2625 C CA . PRO A 1 336 ? 0.237 17.300 11.972 1.00 73.88 336 PRO A CA 1
ATOM 2626 C C . PRO A 1 336 ? 1.231 16.800 10.915 1.00 73.88 336 PRO A C 1
ATOM 2628 O O . PRO A 1 336 ? 2.015 15.885 11.168 1.00 73.88 336 PRO A O 1
ATOM 2631 N N . ILE A 1 337 ? 1.203 17.411 9.726 1.00 59.25 337 ILE A N 1
ATOM 2632 C CA . ILE A 1 337 ? 2.222 17.180 8.693 1.00 59.25 337 ILE A CA 1
ATOM 2633 C C . ILE A 1 337 ? 3.478 17.914 9.166 1.00 59.25 337 ILE A C 1
ATOM 2635 O O . ILE A 1 337 ? 3.542 19.138 9.062 1.00 59.25 337 ILE A O 1
ATOM 2639 N N . GLY A 1 338 ? 4.391 17.178 9.796 1.00 52.81 338 GLY A N 1
ATOM 2640 C CA . GLY A 1 338 ? 5.688 17.671 10.261 1.00 52.81 338 GLY A CA 1
ATOM 2641 C C . GLY A 1 338 ? 6.783 17.436 9.242 1.00 52.81 338 GLY A C 1
ATOM 2642 O O . GLY A 1 338 ? 6.738 16.363 8.594 1.00 52.81 338 GLY A O 1
#

Foldseek 3Di:
DDPVVVVVVCVVVVVVVLVVLLLQVVLVLLVVVCVVCVPPPSVVVNVPRDDDDDDVVVVVVVVVCVVVPPPPPDPPPPLVVLLVVLVVVCVVPVVPPVSVVVNCCSPPPCNVVVVVVVVVVVVVVVVVVVSVVVSVVVSLVSLLVVLVVVCVVVPAPPDRSNLVSLVVLLVDPCPVLVVCLSCVLCLCCPVPLNVVVLVLLVVLVFPSVLLQVWDWDWDAAQNFIKIKIWDDNLSVQLCLCPLQVELCHSNDHVPSVVSSLLSRRNQKIKIFIAGPVRDTFKIWIWGQASNQAIEIDDIHGPGPPVVVVVVVSVCVSSVSRRGHHDPDDDHDRRDDPD

Radius of gyration: 30.2 Å; chains: 1; bounding box: 66×38×94 Å